Protein AF-A0A7X9QQW3-F1 (afdb_monomer)

Structure (mmCIF, N/CA/C/O backbone):
data_AF-A0A7X9QQW3-F1
#
_entry.id   AF-A0A7X9QQW3-F1
#
loop_
_atom_site.group_PDB
_atom_site.id
_atom_site.type_symbol
_atom_site.label_atom_id
_atom_site.label_alt_id
_atom_site.label_comp_id
_atom_site.label_asym_id
_atom_site.label_entity_id
_atom_site.label_seq_id
_atom_site.pdbx_PDB_ins_code
_atom_site.Cartn_x
_atom_site.Cartn_y
_atom_site.Cartn_z
_atom_site.occupancy
_atom_site.B_iso_or_equiv
_atom_site.auth_seq_id
_atom_site.auth_comp_id
_atom_site.auth_asym_id
_atom_site.auth_atom_id
_atom_site.pdbx_PDB_model_num
ATOM 1 N N . MET A 1 1 ? -11.542 -61.489 25.928 1.00 42.22 1 MET A N 1
ATOM 2 C CA . MET A 1 1 ? -10.155 -61.090 26.238 1.00 42.22 1 MET A CA 1
ATOM 3 C C . MET A 1 1 ? -10.057 -59.598 25.995 1.00 42.22 1 MET A C 1
ATOM 5 O O . MET A 1 1 ? -10.215 -59.163 24.865 1.00 42.22 1 MET A O 1
ATOM 9 N N . PHE A 1 2 ? -9.936 -58.833 27.074 1.00 41.53 2 PHE A N 1
ATOM 10 C CA . PHE A 1 2 ? -9.602 -57.414 27.046 1.00 41.53 2 PHE A CA 1
ATOM 11 C C . PHE A 1 2 ? -8.144 -57.250 26.615 1.00 41.53 2 PHE A C 1
ATOM 13 O O . PHE A 1 2 ? -7.330 -58.044 27.066 1.00 41.53 2 PHE A O 1
ATOM 20 N N . PHE A 1 3 ? -7.825 -56.220 25.828 1.00 34.94 3 PHE A N 1
ATOM 21 C CA . PHE A 1 3 ? -6.751 -55.272 26.142 1.00 34.94 3 PHE A CA 1
ATOM 22 C C . PHE A 1 3 ? -6.983 -53.951 25.400 1.00 34.94 3 PHE A C 1
ATOM 24 O O . PHE A 1 3 ? -7.236 -53.909 24.200 1.00 34.94 3 PHE A O 1
ATOM 31 N N . SER A 1 4 ? -6.922 -52.890 26.197 1.00 41.34 4 SER A N 1
ATOM 32 C CA . SER A 1 4 ? -6.872 -51.477 25.844 1.00 41.34 4 SER A CA 1
ATOM 33 C C . SER A 1 4 ? -5.410 -51.040 25.707 1.00 41.34 4 SER A C 1
ATOM 35 O O . SER A 1 4 ? -4.565 -51.549 26.439 1.00 41.34 4 SER A O 1
ATOM 37 N N . THR A 1 5 ? -5.127 -50.121 24.782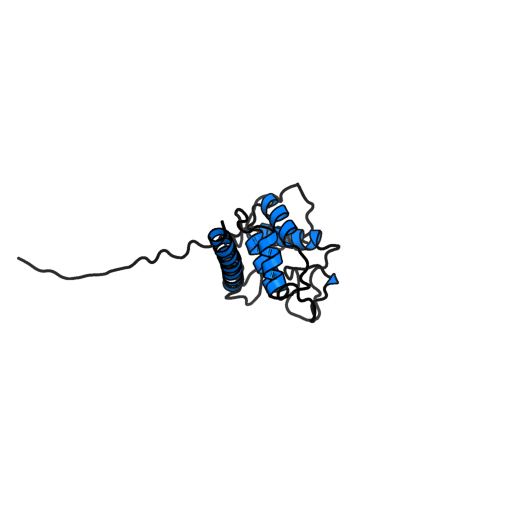 1.00 42.09 5 THR A N 1
ATOM 38 C CA . THR A 1 5 ? -4.175 -48.979 24.831 1.00 42.09 5 THR A CA 1
ATOM 39 C C . THR A 1 5 ? -4.025 -48.482 23.380 1.00 42.09 5 THR A C 1
ATOM 41 O O . THR A 1 5 ? -4.067 -49.283 22.460 1.00 42.09 5 THR A O 1
ATOM 44 N N . GLY A 1 6 ? -3.905 -47.207 23.023 1.00 35.50 6 GLY A N 1
ATOM 45 C CA . GLY A 1 6 ? -3.753 -45.949 23.738 1.00 35.50 6 GLY A CA 1
ATOM 46 C C . GLY A 1 6 ? -3.731 -44.809 22.699 1.00 35.50 6 GLY A C 1
ATOM 47 O O . GLY A 1 6 ? -3.572 -45.045 21.504 1.00 35.50 6 GLY A O 1
ATOM 48 N N . GLN A 1 7 ? -3.961 -43.590 23.179 1.00 43.56 7 GLN A N 1
ATOM 49 C CA . GLN A 1 7 ? -4.168 -42.344 22.436 1.00 43.56 7 GLN A CA 1
ATOM 50 C C . GLN A 1 7 ? -3.083 -41.957 21.417 1.00 43.56 7 GLN A C 1
ATOM 52 O O . GLN A 1 7 ? -1.896 -42.188 21.623 1.00 43.56 7 GLN A O 1
ATOM 57 N N . GLY A 1 8 ? -3.506 -41.161 20.433 1.00 30.88 8 GLY A N 1
ATOM 58 C CA . GLY A 1 8 ? -2.664 -40.195 19.733 1.00 30.88 8 GLY A CA 1
ATOM 59 C C . GLY A 1 8 ? -3.500 -38.995 19.303 1.00 30.88 8 GLY A C 1
ATOM 60 O O . GLY A 1 8 ? -3.936 -38.916 18.159 1.00 30.88 8 GLY A O 1
ATOM 61 N N . GLY A 1 9 ? -3.782 -38.092 20.245 1.00 42.44 9 GLY A N 1
ATOM 62 C CA . GLY A 1 9 ? -4.395 -36.801 19.959 1.00 42.44 9 GLY A CA 1
ATOM 63 C C . GLY A 1 9 ? -3.490 -35.970 19.055 1.00 42.44 9 GLY A C 1
ATOM 64 O O . GLY A 1 9 ? -2.400 -35.572 19.451 1.00 42.44 9 GLY A O 1
ATOM 65 N N . GLY A 1 10 ? -3.961 -35.694 17.845 1.00 33.06 10 GLY A N 1
ATOM 66 C CA . GLY A 1 10 ? -3.469 -34.607 17.016 1.00 33.06 10 GLY A CA 1
ATOM 67 C C . GLY A 1 10 ? -4.552 -33.548 16.954 1.00 33.06 10 GLY A C 1
ATOM 68 O O . GLY A 1 10 ? -5.413 -33.593 16.081 1.00 33.06 10 GLY A O 1
ATOM 69 N N . SER A 1 11 ? -4.532 -32.612 17.900 1.00 43.56 11 SER A N 1
ATOM 70 C CA . SER A 1 11 ? -5.226 -31.336 17.775 1.00 43.56 11 SER A CA 1
ATOM 71 C C . SER A 1 11 ? -4.711 -30.646 16.513 1.00 43.56 11 SER A C 1
ATOM 73 O O . SER A 1 11 ? -3.660 -30.001 16.527 1.00 43.56 11 SER A O 1
ATOM 75 N N . GLY A 1 12 ? -5.427 -30.817 15.404 1.00 37.94 12 GLY A N 1
ATOM 76 C CA . GLY A 1 12 ? -5.256 -29.989 14.226 1.00 37.94 12 GLY A CA 1
ATOM 77 C C . GLY A 1 12 ? -5.719 -28.589 14.584 1.00 37.94 12 GLY A C 1
ATOM 78 O O . GLY A 1 12 ? -6.870 -28.240 14.345 1.00 37.94 12 GLY A O 1
ATOM 79 N N . VAL A 1 13 ? -4.835 -27.796 15.193 1.00 46.91 13 VAL A N 1
ATOM 80 C CA . VAL A 1 13 ? -4.958 -26.341 15.147 1.00 46.91 13 VAL A CA 1
ATOM 81 C C . VAL A 1 13 ? -5.106 -26.018 13.660 1.00 46.91 13 VAL A C 1
ATOM 83 O O . VAL A 1 13 ? -4.210 -26.391 12.892 1.00 46.91 13 VAL A O 1
ATOM 86 N N . PRO A 1 14 ? -6.221 -25.418 13.207 1.00 43.12 14 PRO A N 1
ATOM 87 C CA . PRO A 1 14 ? -6.336 -25.023 11.816 1.00 43.12 14 PRO A CA 1
ATOM 88 C C . PRO A 1 14 ? -5.139 -24.123 11.531 1.00 43.12 14 PRO A C 1
ATOM 90 O O . PRO A 1 14 ? -4.947 -23.117 12.220 1.00 43.12 14 PRO A O 1
ATOM 93 N N . ARG A 1 15 ? -4.284 -24.504 10.573 1.00 49.16 15 ARG A N 1
ATOM 94 C CA . ARG A 1 15 ? -3.273 -23.571 10.076 1.00 49.16 15 ARG A CA 1
ATOM 95 C C . ARG A 1 15 ? -4.032 -22.314 9.675 1.00 49.16 15 ARG A C 1
ATOM 97 O O . ARG A 1 15 ? -4.980 -22.420 8.900 1.00 49.16 15 ARG A O 1
ATOM 104 N N . SER A 1 16 ? -3.626 -21.178 10.242 1.00 53.94 16 SER A N 1
ATOM 105 C CA . SER A 1 16 ? -3.995 -19.835 9.795 1.00 53.94 16 SER A CA 1
ATOM 106 C C . SER A 1 16 ? -4.290 -19.859 8.295 1.00 53.94 16 SER A C 1
ATOM 108 O O . SER A 1 16 ? -3.420 -20.235 7.504 1.00 53.94 16 SER A O 1
ATOM 110 N N . SER A 1 17 ? -5.533 -19.561 7.912 1.00 72.50 17 SER A N 1
ATOM 111 C CA . SER A 1 17 ? -5.897 -19.411 6.508 1.00 72.50 17 SER A CA 1
ATOM 112 C C . SER A 1 17 ? -5.019 -18.300 5.945 1.00 72.50 17 SER A C 1
ATOM 114 O O . SER A 1 17 ? -5.178 -17.139 6.328 1.00 72.50 17 SER A O 1
ATOM 116 N N . ALA A 1 18 ? -4.042 -18.669 5.118 1.00 88.81 18 ALA A N 1
ATOM 117 C CA . ALA A 1 18 ? -3.066 -17.732 4.591 1.00 88.81 18 ALA A CA 1
ATOM 118 C C . ALA A 1 18 ? -3.776 -16.533 3.945 1.00 88.81 18 ALA A C 1
ATOM 120 O O . ALA A 1 18 ? -4.758 -16.684 3.216 1.00 88.81 18 ALA A O 1
ATOM 121 N N . VAL A 1 19 ? -3.304 -15.329 4.258 1.00 95.81 19 VAL A N 1
ATOM 122 C CA . VAL A 1 19 ? -3.967 -14.092 3.851 1.00 95.81 19 VAL A CA 1
ATOM 123 C C . VAL A 1 19 ? -3.592 -13.793 2.398 1.00 95.81 19 VAL A C 1
ATOM 125 O O . VAL A 1 19 ? -2.433 -13.507 2.108 1.00 95.81 19 VAL A O 1
ATOM 128 N N . SER A 1 20 ? -4.565 -13.864 1.489 1.00 97.88 20 SER A N 1
ATOM 129 C CA . SER A 1 20 ? -4.388 -13.548 0.062 1.00 97.88 20 SER A CA 1
ATOM 130 C C . SER A 1 20 ? -4.077 -12.063 -0.170 1.00 97.88 20 SER A C 1
ATOM 132 O O . SER A 1 20 ? -4.590 -11.204 0.557 1.00 97.88 20 SER A O 1
ATOM 134 N N . ILE A 1 21 ? -3.261 -11.768 -1.189 1.00 98.56 21 ILE A N 1
ATOM 135 C CA . ILE A 1 21 ? -3.036 -10.406 -1.709 1.00 98.56 21 ILE A CA 1
ATOM 136 C C . ILE A 1 21 ? -4.282 -9.917 -2.453 1.00 98.56 21 ILE A C 1
ATOM 138 O O . ILE A 1 21 ? -4.719 -8.784 -2.256 1.00 98.56 21 ILE A O 1
ATOM 142 N N . LEU A 1 22 ? -4.888 -10.791 -3.261 1.00 98.31 22 LEU A N 1
ATOM 143 C CA . LEU A 1 22 ? -6.156 -10.508 -3.926 1.00 98.31 22 LEU A CA 1
ATOM 144 C C . LEU A 1 22 ? -7.323 -10.628 -2.941 1.00 98.31 22 LEU A C 1
ATOM 146 O O . LEU A 1 22 ? -7.319 -11.505 -2.070 1.00 98.31 22 LEU A O 1
ATOM 150 N N . GLY A 1 23 ? -8.330 -9.776 -3.101 1.00 97.75 23 GLY A N 1
ATOM 151 C CA . GLY A 1 23 ? -9.542 -9.760 -2.286 1.00 97.75 23 GLY A CA 1
ATOM 152 C C . GLY A 1 23 ? -10.069 -8.345 -2.034 1.00 97.75 23 GLY A C 1
ATOM 153 O O . GLY A 1 23 ? -9.415 -7.373 -2.401 1.00 97.75 23 GLY A O 1
ATOM 154 N N . PRO A 1 24 ? -11.244 -8.224 -1.398 1.00 97.31 24 PRO A N 1
ATOM 155 C CA . PRO A 1 24 ? -11.854 -6.931 -1.127 1.00 97.31 24 PRO A CA 1
ATOM 156 C C . PRO A 1 24 ? -11.125 -6.194 -0.003 1.00 97.31 24 PRO A C 1
ATOM 158 O O . PRO A 1 24 ? -10.701 -6.803 0.980 1.00 97.31 24 PRO A O 1
ATOM 161 N N . THR A 1 25 ? -11.053 -4.873 -0.117 1.00 97.50 25 THR A N 1
ATOM 162 C CA . THR A 1 25 ? -10.671 -3.985 0.984 1.00 97.50 25 THR A CA 1
ATOM 163 C C . THR A 1 25 ? -11.724 -4.037 2.095 1.00 97.50 25 THR A C 1
ATOM 165 O O . THR A 1 25 ? -12.920 -3.981 1.811 1.00 97.50 25 THR A O 1
ATOM 168 N N . LEU A 1 26 ? -11.299 -4.143 3.361 1.00 97.44 26 LEU A N 1
ATOM 169 C CA . LEU A 1 26 ? -12.213 -4.225 4.511 1.00 97.44 26 LEU A CA 1
ATOM 170 C C . LEU A 1 26 ? -12.240 -2.945 5.355 1.00 97.44 26 LEU A C 1
ATOM 172 O O . LEU A 1 26 ? -13.281 -2.604 5.916 1.00 97.44 26 LEU A O 1
ATOM 176 N N . LEU A 1 27 ? -11.111 -2.241 5.468 1.00 98.19 27 LEU A N 1
ATOM 177 C CA . LEU A 1 27 ? -11.034 -0.972 6.198 1.00 98.19 27 LEU A CA 1
ATOM 178 C C . LEU A 1 27 ? -11.406 0.219 5.310 1.00 98.19 27 LEU A C 1
ATOM 180 O O . LEU A 1 27 ? -10.984 0.311 4.160 1.00 98.19 27 LEU A O 1
ATOM 184 N N . SER A 1 28 ? -12.166 1.165 5.868 1.00 98.19 28 SER A N 1
ATOM 185 C CA . SER A 1 28 ? -12.529 2.397 5.163 1.00 98.19 28 SER A CA 1
ATOM 186 C C . SER A 1 28 ? -11.316 3.324 4.986 1.00 98.19 28 SER A C 1
ATOM 188 O O . SER A 1 28 ? -10.430 3.332 5.847 1.00 98.19 28 SER A O 1
ATOM 190 N N . PRO A 1 29 ? -11.303 4.185 3.947 1.00 98.56 29 PRO A N 1
ATOM 191 C CA . PRO A 1 29 ? -10.267 5.204 3.763 1.00 98.56 29 PRO A CA 1
ATOM 192 C C . PRO A 1 29 ? -9.976 6.031 5.020 1.00 98.56 29 PRO A C 1
ATOM 194 O O . PRO A 1 29 ? -8.819 6.322 5.318 1.00 98.56 29 PRO A O 1
ATOM 197 N N . ASN A 1 30 ? -11.025 6.372 5.776 1.00 98.38 30 ASN A N 1
ATOM 198 C CA . ASN A 1 30 ? -10.907 7.157 6.998 1.00 98.38 30 ASN A CA 1
ATOM 199 C C . ASN A 1 30 ? -10.093 6.418 8.067 1.00 98.38 30 ASN A C 1
ATOM 201 O O . ASN A 1 30 ? -9.162 6.990 8.619 1.00 98.38 30 ASN A O 1
ATOM 205 N N . TYR A 1 31 ? -10.377 5.134 8.315 1.00 98.62 31 TYR A N 1
ATOM 206 C CA . TYR A 1 31 ? -9.610 4.356 9.293 1.00 98.62 31 TYR A CA 1
ATOM 207 C C . TYR A 1 31 ? -8.153 4.148 8.877 1.00 98.62 31 TYR A C 1
ATOM 209 O O . TYR A 1 31 ? -7.280 4.143 9.741 1.00 98.62 31 TYR A O 1
ATOM 217 N N . LEU A 1 32 ? -7.875 4.023 7.575 1.00 98.75 32 LEU A N 1
ATOM 218 C CA . LEU A 1 32 ? -6.501 3.951 7.069 1.00 98.75 32 LEU A CA 1
ATOM 219 C C . LEU A 1 32 ? -5.724 5.238 7.393 1.00 98.75 32 LEU A C 1
ATOM 221 O O . LEU A 1 32 ? -4.634 5.182 7.966 1.00 98.75 32 LEU A O 1
ATOM 225 N N . ASN A 1 33 ? -6.306 6.395 7.068 1.00 98.62 33 ASN A N 1
ATOM 226 C CA . ASN A 1 33 ? -5.680 7.699 7.285 1.00 98.62 33 ASN A CA 1
ATOM 227 C C . ASN A 1 33 ? -5.524 8.029 8.776 1.00 98.62 33 ASN A C 1
ATOM 229 O O . ASN A 1 33 ? -4.437 8.412 9.201 1.00 98.62 33 ASN A O 1
ATOM 233 N N . GLU A 1 34 ? -6.574 7.838 9.577 1.00 98.44 34 GLU A N 1
ATOM 234 C CA . GLU A 1 34 ? -6.543 8.098 11.023 1.00 98.44 34 GLU A CA 1
ATOM 235 C C . GLU A 1 34 ? -5.521 7.209 11.736 1.00 98.44 34 GLU A C 1
ATOM 237 O O . GLU A 1 34 ? -4.774 7.677 12.598 1.00 98.44 34 GLU A O 1
ATOM 242 N N . PHE A 1 35 ? -5.406 5.940 11.330 1.00 98.69 35 PHE A N 1
ATOM 243 C CA . PHE A 1 35 ? -4.366 5.072 11.865 1.00 98.69 35 PHE A CA 1
ATOM 244 C C . PHE A 1 35 ? -2.966 5.606 11.539 1.00 98.69 35 PHE A C 1
ATOM 246 O O . PHE A 1 35 ? -2.133 5.695 12.441 1.00 98.69 35 PHE A O 1
ATOM 253 N N . ALA A 1 36 ? -2.695 6.001 10.289 1.00 98.19 36 ALA A N 1
ATOM 254 C CA . ALA A 1 36 ? -1.404 6.583 9.917 1.00 98.19 36 ALA A CA 1
ATOM 255 C C . ALA A 1 36 ? -1.101 7.853 10.734 1.00 98.19 36 ALA A C 1
ATOM 257 O O . ALA A 1 36 ? -0.012 7.985 11.301 1.00 98.19 36 ALA A O 1
ATOM 258 N N . LYS A 1 37 ? -2.100 8.733 10.873 1.00 97.69 37 LYS A N 1
ATOM 259 C CA . LYS A 1 37 ? -2.008 9.991 11.624 1.00 97.69 37 LYS A CA 1
ATOM 260 C C . LYS A 1 37 ? -1.799 9.819 13.124 1.00 97.69 37 LYS A C 1
ATOM 262 O O . LYS A 1 37 ? -1.160 10.664 13.746 1.00 97.69 37 LYS A O 1
ATOM 267 N N . SER A 1 38 ? -2.246 8.701 13.698 1.00 97.75 38 SER A N 1
ATOM 268 C CA . SER A 1 38 ? -1.968 8.364 15.101 1.00 97.75 38 SER A CA 1
ATOM 269 C C . SER A 1 38 ? -0.474 8.148 15.398 1.00 97.75 38 SER A C 1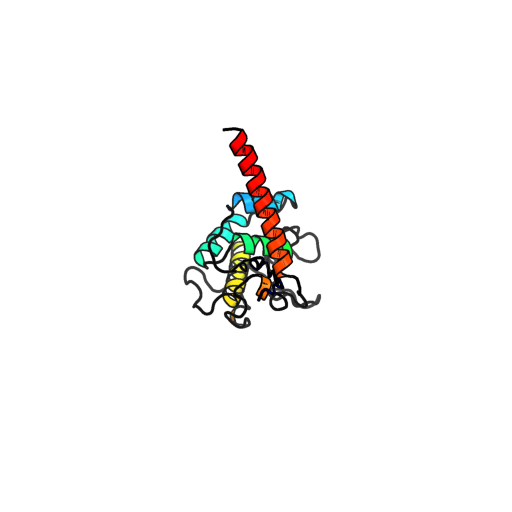
ATOM 271 O O . SER A 1 38 ? -0.052 8.311 16.542 1.00 97.75 38 SER A O 1
ATOM 273 N N . TYR A 1 39 ? 0.332 7.826 14.377 1.00 96.56 39 TYR A N 1
ATOM 274 C CA . TYR A 1 39 ? 1.790 7.685 14.483 1.00 96.56 39 TYR A CA 1
ATOM 275 C C . TYR A 1 39 ? 2.541 8.890 13.910 1.00 96.56 39 TYR A C 1
ATOM 277 O O . TYR A 1 39 ? 3.583 9.269 14.441 1.00 96.56 39 TYR A O 1
ATOM 285 N N . ASN A 1 40 ? 2.018 9.486 12.839 1.00 95.06 40 ASN A N 1
ATOM 286 C CA . ASN A 1 40 ? 2.586 10.657 12.185 1.00 95.06 40 ASN A CA 1
ATOM 287 C C . ASN A 1 40 ? 1.468 11.658 11.847 1.00 95.06 40 ASN A C 1
ATOM 289 O O . ASN A 1 40 ? 0.816 11.492 10.818 1.00 95.06 40 ASN A O 1
ATOM 293 N N . PRO A 1 41 ? 1.251 12.706 12.660 1.00 95.25 41 PRO A N 1
ATOM 294 C CA . PRO A 1 41 ? 0.171 13.673 12.438 1.00 95.25 41 PRO A CA 1
ATOM 295 C C . PRO A 1 41 ? 0.192 14.365 11.064 1.00 95.25 41 PRO A C 1
ATOM 297 O O . PRO A 1 41 ? -0.863 14.738 10.557 1.00 95.25 41 PRO A O 1
ATOM 300 N N . GLU A 1 42 ? 1.370 14.473 10.441 1.00 92.69 42 GLU A N 1
ATOM 301 C CA . GLU A 1 42 ? 1.579 15.073 9.115 1.00 92.69 42 GLU A CA 1
ATOM 302 C C . GLU A 1 42 ? 1.520 14.037 7.974 1.00 92.69 42 GLU A C 1
ATOM 304 O O . GLU A 1 42 ? 1.878 14.330 6.832 1.00 92.69 42 GLU A O 1
ATOM 309 N N . ALA A 1 43 ? 1.099 12.801 8.264 1.00 93.56 43 ALA A N 1
ATOM 310 C CA . ALA A 1 43 ? 0.957 11.751 7.266 1.00 93.56 43 ALA A CA 1
ATOM 311 C C . ALA A 1 43 ? 0.010 12.186 6.139 1.00 93.56 43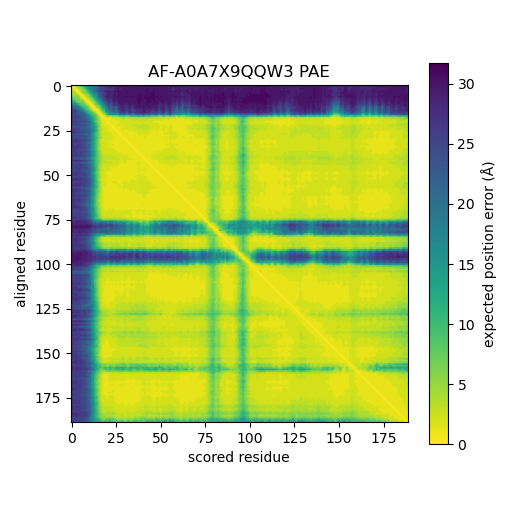 ALA A C 1
ATOM 313 O O . ALA A 1 43 ? -1.139 12.575 6.373 1.00 93.56 43 ALA A O 1
ATOM 314 N N . ILE A 1 44 ? 0.489 12.055 4.899 1.00 93.75 44 ILE A N 1
ATOM 315 C CA . ILE A 1 44 ? -0.325 12.259 3.701 1.00 93.75 44 ILE A CA 1
ATOM 316 C C . ILE A 1 44 ? -1.497 11.268 3.674 1.00 93.75 44 ILE A C 1
ATOM 318 O O . ILE A 1 44 ? -1.349 10.078 3.959 1.00 93.75 44 ILE A O 1
ATOM 322 N N . GLU A 1 45 ? -2.676 11.760 3.304 1.00 96.50 45 GLU A N 1
ATOM 323 C CA . GLU A 1 45 ? -3.891 10.954 3.232 1.00 96.50 45 GLU A CA 1
ATOM 324 C C . GLU A 1 45 ? -3.973 10.182 1.913 1.00 96.50 45 GLU A C 1
ATOM 326 O O . GLU A 1 45 ? -4.396 10.710 0.887 1.00 96.50 45 GLU A O 1
ATOM 331 N N . LEU A 1 46 ? -3.588 8.905 1.940 1.00 98.12 46 LEU A N 1
ATOM 332 C CA . LEU A 1 46 ? -3.616 8.026 0.762 1.00 98.12 46 LEU A CA 1
ATOM 333 C C . LEU A 1 46 ? -4.698 6.945 0.836 1.00 98.12 46 LEU A C 1
ATOM 335 O O . LEU A 1 46 ? -4.888 6.215 -0.135 1.00 98.12 46 LEU A O 1
ATOM 339 N N . GLY A 1 47 ? -5.424 6.829 1.954 1.00 98.56 47 GLY A N 1
ATOM 340 C CA . GLY A 1 47 ? -6.392 5.754 2.183 1.00 98.56 47 GLY A CA 1
ATOM 341 C C . GLY A 1 47 ? -7.427 5.634 1.064 1.00 98.56 47 GLY A C 1
ATOM 342 O O . GLY A 1 47 ? -7.717 4.531 0.613 1.00 98.56 47 GLY A O 1
ATOM 343 N N . GLY A 1 48 ? -7.918 6.766 0.547 1.00 98.75 48 GLY A N 1
ATOM 344 C CA . GLY A 1 48 ? -8.871 6.787 -0.568 1.00 98.75 48 GLY A CA 1
ATOM 345 C C . GLY A 1 48 ? -8.306 6.183 -1.855 1.00 98.75 48 GLY A C 1
ATOM 346 O O . GLY A 1 48 ? -8.998 5.418 -2.518 1.00 98.75 48 GLY A O 1
ATOM 347 N N . LEU A 1 49 ? -7.038 6.461 -2.171 1.00 98.75 49 LEU A N 1
ATOM 348 C CA . LEU A 1 49 ? -6.367 5.933 -3.363 1.00 98.75 49 LEU A CA 1
ATOM 349 C C . LEU A 1 49 ? -6.135 4.424 -3.259 1.00 98.75 49 LEU A C 1
ATOM 351 O O . LEU A 1 49 ? -6.370 3.701 -4.224 1.00 98.75 49 LEU A O 1
ATOM 355 N N . TYR A 1 50 ? -5.718 3.940 -2.086 1.00 98.81 50 TYR A N 1
ATOM 356 C CA . TYR A 1 50 ? -5.522 2.506 -1.862 1.00 98.81 50 TYR A CA 1
ATOM 357 C C . TYR A 1 50 ? -6.828 1.717 -1.954 1.00 98.81 50 TYR A C 1
ATOM 359 O O . TYR A 1 50 ? -6.823 0.616 -2.498 1.00 98.81 50 TYR A O 1
ATOM 367 N N . VAL A 1 51 ? -7.941 2.271 -1.462 1.00 98.75 51 VAL A N 1
ATOM 368 C CA . VAL A 1 51 ? -9.259 1.639 -1.616 1.00 98.75 51 VAL A CA 1
ATOM 369 C C . VAL A 1 51 ? -9.697 1.659 -3.081 1.00 98.75 51 VAL A C 1
ATOM 371 O O . VAL A 1 51 ? -9.987 0.599 -3.624 1.00 98.75 51 VAL A O 1
ATOM 374 N N . LEU A 1 52 ? -9.658 2.825 -3.738 1.00 98.56 52 LEU A N 1
ATOM 375 C CA . LEU A 1 52 ? -10.091 2.998 -5.130 1.00 98.56 52 LEU A CA 1
ATOM 376 C C . LEU A 1 52 ? -9.353 2.062 -6.095 1.00 98.56 52 LEU A C 1
ATOM 378 O O . LEU A 1 52 ? -9.968 1.304 -6.841 1.00 98.56 52 LEU A O 1
ATOM 382 N N . TYR A 1 53 ? -8.023 2.109 -6.087 1.00 98.69 53 TYR A N 1
ATOM 383 C CA . TYR A 1 53 ? -7.223 1.278 -6.981 1.00 98.69 53 TYR A CA 1
ATOM 384 C C . TYR A 1 53 ? -7.192 -0.183 -6.522 1.00 98.69 53 TYR A C 1
ATOM 386 O O . TYR A 1 53 ? -7.104 -1.080 -7.354 1.00 98.69 53 TYR A O 1
ATOM 394 N N . GLY A 1 54 ? -7.287 -0.449 -5.215 1.00 98.50 54 GLY A N 1
ATOM 395 C CA . GLY A 1 54 ? -7.410 -1.811 -4.697 1.00 98.50 54 GLY A CA 1
ATOM 396 C C . GLY A 1 54 ? -8.647 -2.515 -5.256 1.00 98.50 54 GLY A C 1
ATOM 397 O O . GLY A 1 54 ? -8.545 -3.646 -5.722 1.00 98.50 54 GLY A O 1
ATOM 398 N N . GLU A 1 55 ? -9.789 -1.826 -5.298 1.00 98.06 55 GLU A N 1
ATOM 399 C CA . GLU A 1 55 ? -11.024 -2.341 -5.897 1.00 98.06 55 GLU A CA 1
ATOM 400 C C . GLU A 1 55 ? -10.874 -2.630 -7.398 1.00 98.06 55 GLU A C 1
ATOM 402 O O . GLU A 1 55 ? -11.221 -3.728 -7.834 1.00 98.06 55 GLU A O 1
ATOM 407 N N . ASP A 1 56 ? -10.297 -1.705 -8.173 1.00 98.12 56 ASP A N 1
ATOM 408 C CA . ASP A 1 56 ? -10.089 -1.881 -9.622 1.00 98.12 56 ASP A CA 1
ATOM 409 C C . ASP A 1 56 ? -9.149 -3.061 -9.945 1.00 98.12 56 ASP A C 1
ATOM 411 O O . ASP A 1 56 ? -9.376 -3.818 -10.890 1.00 98.12 56 ASP A O 1
ATOM 415 N N . TYR A 1 57 ? -8.126 -3.277 -9.113 1.00 98.12 57 TYR A N 1
ATOM 416 C CA . TYR A 1 57 ? -7.135 -4.343 -9.289 1.00 98.12 57 TYR A CA 1
ATOM 417 C C . TYR A 1 57 ? -7.511 -5.660 -8.600 1.00 98.12 57 TYR A C 1
ATOM 419 O O . TYR A 1 57 ? -6.804 -6.661 -8.755 1.00 98.12 57 TYR A O 1
ATOM 427 N N . GLY A 1 58 ? -8.600 -5.681 -7.827 1.00 98.19 58 GLY A N 1
ATOM 428 C CA . GLY A 1 58 ? -8.981 -6.819 -6.991 1.00 98.19 58 GLY A CA 1
ATOM 429 C C . GLY A 1 58 ? -7.960 -7.133 -5.891 1.00 98.19 58 GLY A C 1
ATOM 430 O O . GLY A 1 58 ? -7.819 -8.293 -5.502 1.00 98.19 58 GLY A O 1
ATOM 431 N N . ILE A 1 59 ? -7.225 -6.126 -5.417 1.00 98.56 59 ILE A N 1
ATOM 432 C CA . ILE A 1 59 ? -6.208 -6.223 -4.367 1.00 98.56 59 ILE A CA 1
ATOM 433 C C . ILE A 1 59 ? -6.773 -5.697 -3.051 1.00 98.56 59 ILE A C 1
ATOM 435 O O . ILE A 1 59 ? -7.482 -4.694 -3.004 1.00 98.56 59 ILE A O 1
ATOM 439 N N . ARG A 1 60 ? -6.361 -6.342 -1.959 1.00 98.75 60 ARG A N 1
ATOM 440 C CA . ARG A 1 60 ? -6.568 -5.902 -0.576 1.00 98.75 60 ARG A CA 1
ATOM 441 C C . ARG A 1 60 ? -5.867 -4.562 -0.319 1.00 98.75 60 ARG A C 1
ATOM 443 O O . ARG A 1 60 ? -4.746 -4.531 0.196 1.00 98.75 60 ARG A O 1
ATOM 450 N N . GLY A 1 61 ? -6.507 -3.461 -0.712 1.00 98.75 61 GLY A N 1
ATOM 451 C CA . GLY A 1 61 ? -5.944 -2.110 -0.669 1.00 98.75 61 GLY A CA 1
ATOM 452 C C . GLY A 1 61 ? -5.576 -1.656 0.743 1.00 98.75 61 GLY A C 1
ATOM 453 O O . GLY A 1 61 ? -4.564 -0.992 0.942 1.00 98.75 61 GLY A O 1
ATOM 454 N N . ASP A 1 62 ? -6.331 -2.096 1.746 1.00 98.81 62 ASP A N 1
ATOM 455 C CA . ASP A 1 62 ? -6.044 -1.867 3.164 1.00 98.81 62 ASP A CA 1
ATOM 456 C C . ASP A 1 62 ? -4.760 -2.554 3.656 1.00 98.81 62 ASP A C 1
ATOM 458 O O . ASP A 1 62 ? -4.015 -1.982 4.453 1.00 98.81 62 ASP A O 1
ATOM 462 N N . VAL A 1 63 ? -4.450 -3.755 3.165 1.00 98.81 63 VAL A N 1
ATOM 463 C CA . VAL A 1 63 ? -3.187 -4.435 3.499 1.00 98.81 63 VAL A CA 1
ATOM 464 C C . VAL A 1 63 ? -2.018 -3.864 2.694 1.00 98.81 63 VAL A C 1
ATOM 466 O O . VAL A 1 63 ? -0.922 -3.722 3.234 1.00 98.81 63 VAL A O 1
ATOM 469 N N . ALA A 1 64 ? -2.245 -3.453 1.443 1.00 98.81 64 ALA A N 1
ATOM 470 C CA . ALA A 1 64 ? -1.255 -2.695 0.674 1.00 98.81 64 ALA A CA 1
ATOM 471 C C . ALA A 1 64 ? -0.929 -1.349 1.348 1.00 98.81 64 ALA A C 1
ATOM 473 O O . ALA A 1 64 ? 0.230 -0.942 1.400 1.00 98.81 64 ALA A O 1
ATOM 474 N N . PHE A 1 65 ? -1.916 -0.692 1.964 1.00 98.81 65 PHE A N 1
ATOM 475 C CA . PHE A 1 65 ? -1.685 0.489 2.796 1.00 98.81 65 PHE A CA 1
ATOM 476 C C . PHE A 1 65 ? -0.811 0.157 4.015 1.00 98.81 65 PHE A C 1
ATOM 478 O O . PHE A 1 65 ? 0.130 0.891 4.311 1.00 98.81 65 PHE A O 1
ATOM 485 N N . ALA A 1 66 ? -1.051 -0.978 4.687 1.00 98.81 66 ALA A N 1
ATOM 486 C CA . ALA A 1 66 ? -0.182 -1.449 5.770 1.00 98.81 66 ALA A CA 1
ATOM 487 C C . ALA A 1 66 ? 1.266 -1.647 5.288 1.00 98.81 66 ALA A C 1
ATOM 489 O O . ALA A 1 66 ? 2.203 -1.186 5.936 1.00 98.81 66 ALA A O 1
ATOM 490 N N . GLN A 1 67 ? 1.462 -2.270 4.124 1.00 98.31 67 GLN A N 1
ATOM 491 C CA . GLN A 1 67 ? 2.785 -2.389 3.510 1.00 98.31 67 GLN A CA 1
ATOM 492 C C . GLN A 1 67 ? 3.419 -1.011 3.276 1.00 98.31 67 GLN A C 1
ATOM 494 O O . GLN A 1 67 ? 4.566 -0.801 3.651 1.00 98.31 67 GLN A O 1
ATOM 499 N N . ALA A 1 68 ? 2.668 -0.041 2.755 1.00 97.38 68 ALA A N 1
ATOM 500 C CA . ALA A 1 68 ? 3.175 1.308 2.515 1.00 97.38 68 ALA A CA 1
ATOM 501 C C . ALA A 1 68 ? 3.599 2.037 3.798 1.00 97.38 68 ALA A C 1
ATOM 503 O O . ALA A 1 68 ? 4.633 2.708 3.829 1.00 97.38 68 ALA A O 1
ATOM 504 N N . LEU A 1 69 ? 2.838 1.879 4.884 1.00 97.00 69 LEU A N 1
ATOM 505 C CA . LEU A 1 69 ? 3.222 2.392 6.199 1.00 97.00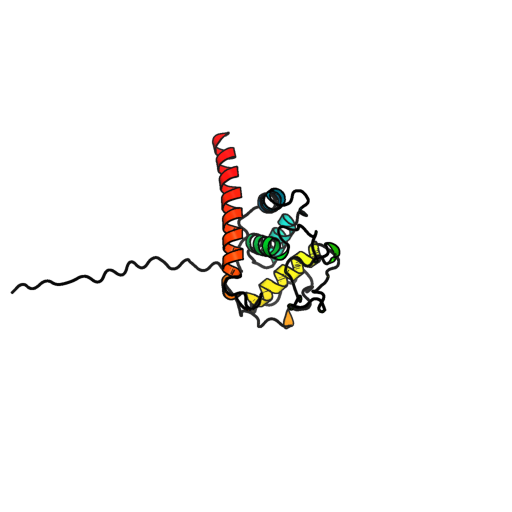 69 LEU A CA 1
ATOM 506 C C . LEU A 1 69 ? 4.518 1.746 6.702 1.00 97.00 69 LEU A C 1
ATOM 508 O O . LEU A 1 69 ? 5.353 2.439 7.282 1.00 97.00 69 LEU A O 1
ATOM 512 N N . LEU A 1 70 ? 4.704 0.442 6.477 1.00 94.62 70 LEU A N 1
ATOM 513 C CA . LEU A 1 70 ? 5.933 -0.257 6.852 1.00 94.62 70 LEU A CA 1
ATOM 514 C C . LEU A 1 70 ? 7.142 0.269 6.064 1.00 94.62 70 LEU A C 1
ATOM 516 O O . LEU A 1 70 ? 8.165 0.582 6.666 1.00 94.62 70 LEU A O 1
ATOM 520 N N . GLU A 1 71 ? 7.004 0.401 4.745 1.00 91.50 71 GLU A N 1
ATOM 521 C CA . GLU A 1 71 ? 8.073 0.839 3.832 1.00 91.50 71 GLU A CA 1
ATOM 522 C C . GLU A 1 71 ? 8.519 2.282 4.083 1.00 91.50 71 GLU A C 1
ATOM 524 O O . GLU A 1 71 ? 9.693 2.623 3.960 1.00 91.50 71 GLU A O 1
ATOM 529 N N . THR A 1 72 ? 7.578 3.148 4.448 1.00 91.06 72 THR A N 1
ATOM 530 C CA . THR A 1 72 ? 7.826 4.591 4.580 1.00 91.06 72 THR A CA 1
ATOM 531 C C . THR A 1 72 ? 8.045 5.049 6.019 1.00 91.06 72 THR A C 1
ATOM 533 O O . THR A 1 72 ? 8.311 6.229 6.252 1.00 91.06 72 THR A O 1
ATOM 536 N N . GLY A 1 73 ? 7.885 4.149 6.994 1.00 92.38 73 GLY A N 1
ATOM 537 C CA . GLY A 1 73 ? 7.833 4.519 8.403 1.00 92.38 73 GLY A CA 1
ATOM 538 C C . GLY A 1 73 ? 6.665 5.463 8.690 1.00 92.38 73 GLY A C 1
ATOM 539 O O . GLY A 1 73 ? 6.873 6.563 9.191 1.00 92.38 73 GLY A O 1
ATOM 540 N N . TYR A 1 74 ? 5.440 5.052 8.357 1.00 94.38 74 TYR A N 1
ATOM 541 C CA . TYR A 1 74 ? 4.206 5.834 8.525 1.00 94.38 74 TYR A CA 1
ATOM 542 C C . TYR A 1 74 ? 4.226 7.175 7.779 1.00 94.38 74 TYR A C 1
ATOM 544 O O . TYR A 1 74 ? 3.799 8.200 8.308 1.00 94.38 74 TYR A O 1
ATOM 552 N N . PHE A 1 75 ? 4.759 7.183 6.554 1.00 91.94 75 PHE A N 1
ATOM 553 C CA . PHE A 1 75 ? 4.899 8.390 5.735 1.00 91.94 75 PHE A CA 1
ATOM 554 C C . PHE A 1 75 ? 5.700 9.500 6.435 1.00 91.94 75 PHE A C 1
ATOM 556 O O . PHE A 1 75 ? 5.441 10.681 6.225 1.00 91.94 75 PHE A O 1
ATOM 563 N N . SER A 1 76 ? 6.654 9.139 7.303 1.00 81.88 76 SER A N 1
ATOM 564 C CA . SER A 1 76 ? 7.356 10.130 8.131 1.00 81.88 76 SER A CA 1
ATOM 565 C C . SER A 1 76 ? 8.443 10.903 7.383 1.00 81.88 76 SER A C 1
ATOM 567 O O . SER A 1 76 ? 8.912 11.887 7.933 1.00 81.88 76 SER A O 1
ATOM 569 N N . PHE A 1 77 ? 8.843 10.480 6.173 1.00 70.00 77 PHE A N 1
ATOM 570 C CA . PHE A 1 77 ? 9.710 11.146 5.170 1.00 70.00 77 PHE A CA 1
ATOM 571 C C . PHE A 1 77 ? 10.894 12.042 5.639 1.00 70.00 77 PHE A C 1
ATOM 573 O O . PHE A 1 77 ? 11.438 12.812 4.848 1.00 70.00 77 PHE A O 1
ATOM 580 N N . GLY A 1 78 ? 11.307 11.966 6.906 1.00 53.72 78 GLY A N 1
ATOM 581 C CA . GLY A 1 78 ? 12.305 12.825 7.550 1.00 53.72 78 GLY A CA 1
ATOM 582 C C . GLY A 1 78 ? 13.702 12.206 7.633 1.00 53.72 78 GLY A C 1
ATOM 583 O O . GLY A 1 78 ? 14.571 12.764 8.296 1.00 53.72 78 GLY A O 1
ATOM 584 N N . GLY A 1 79 ? 13.910 11.047 6.996 1.00 54.28 79 GLY A N 1
ATOM 585 C CA . GLY A 1 79 ? 15.211 10.382 6.829 1.00 54.28 79 GLY A CA 1
ATOM 586 C C . GLY A 1 79 ? 15.741 10.479 5.389 1.00 54.28 79 GLY A C 1
ATOM 587 O O . GLY A 1 79 ? 15.346 11.361 4.634 1.00 54.28 79 GLY A O 1
ATOM 588 N N . ASP A 1 80 ? 16.600 9.541 4.971 1.00 42.25 80 ASP A N 1
ATOM 589 C CA . ASP A 1 80 ? 17.203 9.500 3.619 1.00 42.25 80 ASP A CA 1
ATOM 590 C C . ASP A 1 80 ? 16.191 9.297 2.466 1.00 42.25 80 ASP A C 1
ATOM 592 O O . ASP A 1 80 ? 16.523 9.477 1.291 1.00 42.25 80 ASP A O 1
ATOM 596 N N . VAL A 1 81 ? 14.945 8.931 2.788 1.00 45.75 81 VAL A N 1
ATOM 597 C CA . VAL A 1 81 ? 13.842 8.760 1.834 1.00 45.75 81 VAL A CA 1
ATOM 598 C C . VAL A 1 81 ? 13.144 10.100 1.642 1.00 45.75 81 VAL A C 1
ATOM 600 O O . VAL A 1 81 ? 12.409 10.570 2.511 1.00 45.75 81 VAL A O 1
ATOM 603 N N . ARG A 1 82 ? 13.371 10.730 0.490 1.00 57.00 82 ARG A N 1
ATOM 604 C CA . ARG A 1 82 ? 12.776 12.029 0.179 1.00 57.00 82 ARG A CA 1
ATOM 605 C C . ARG A 1 82 ? 11.282 11.886 -0.137 1.00 57.00 82 ARG A C 1
ATOM 607 O O . ARG A 1 82 ? 10.903 11.071 -0.977 1.00 57.00 82 ARG A O 1
ATOM 614 N N . CYS A 1 83 ? 10.457 12.752 0.468 1.00 59.06 83 CYS A N 1
ATOM 615 C CA . CYS A 1 83 ? 9.023 12.931 0.162 1.00 59.06 83 CYS A CA 1
ATOM 616 C C . CYS A 1 83 ? 8.719 12.974 -1.346 1.00 59.06 83 CYS A C 1
ATOM 618 O O . CYS A 1 83 ? 7.644 12.574 -1.780 1.00 59.06 83 CYS A O 1
ATOM 620 N N . ASP A 1 84 ? 9.648 13.506 -2.145 1.00 64.81 84 ASP A N 1
ATOM 621 C CA . ASP A 1 84 ? 9.428 13.875 -3.543 1.00 64.81 84 ASP A CA 1
ATOM 622 C C . ASP A 1 84 ? 9.490 12.701 -4.528 1.00 64.81 84 ASP A C 1
ATOM 624 O O . ASP A 1 84 ? 9.339 12.915 -5.730 1.00 64.81 84 ASP A O 1
ATOM 628 N N . GLN A 1 85 ? 9.753 11.477 -4.060 1.00 78.06 85 GLN A N 1
ATOM 629 C CA . GLN A 1 85 ? 9.763 10.302 -4.932 1.00 78.06 85 GLN A CA 1
ATOM 630 C C . GLN A 1 85 ? 8.376 9.676 -5.108 1.00 78.06 85 GLN A C 1
ATOM 632 O O . GLN A 1 85 ? 8.185 8.933 -6.069 1.00 78.06 85 GLN A O 1
ATOM 637 N N . TYR A 1 86 ? 7.444 9.923 -4.178 1.00 90.38 86 TYR A N 1
ATOM 638 C CA . TYR A 1 86 ? 6.135 9.254 -4.104 1.00 90.38 86 TYR A CA 1
ATOM 639 C C . TYR A 1 86 ? 6.214 7.721 -4.234 1.00 90.38 86 TYR A C 1
ATOM 641 O O . TYR A 1 86 ? 5.276 7.059 -4.663 1.00 90.38 86 TYR A O 1
ATOM 649 N N . ASN A 1 87 ? 7.351 7.130 -3.860 1.00 91.31 87 ASN A N 1
ATOM 650 C CA . ASN A 1 87 ? 7.585 5.696 -3.934 1.00 91.31 87 ASN A CA 1
ATOM 651 C C . ASN A 1 87 ? 7.255 5.054 -2.588 1.00 91.31 87 ASN A C 1
ATOM 653 O O . ASN A 1 87 ? 8.129 4.824 -1.755 1.00 91.31 87 ASN A O 1
ATOM 657 N N . PHE A 1 88 ? 5.969 4.790 -2.375 1.00 93.06 88 PHE A N 1
ATOM 658 C CA . PHE A 1 88 ? 5.459 4.284 -1.100 1.00 93.06 88 PHE A CA 1
ATOM 659 C C . PHE A 1 88 ? 5.728 2.794 -0.865 1.00 93.06 88 PHE A C 1
ATOM 661 O O . PHE A 1 88 ? 5.333 2.276 0.171 1.00 93.06 88 PHE A O 1
ATOM 668 N N . ALA A 1 89 ? 6.365 2.106 -1.816 1.00 91.69 89 ALA A N 1
ATOM 669 C CA . ALA A 1 89 ? 6.526 0.655 -1.792 1.00 91.69 89 ALA A CA 1
ATOM 670 C C . ALA A 1 89 ? 7.976 0.187 -2.020 1.00 91.69 89 ALA A C 1
ATOM 672 O O . ALA A 1 89 ? 8.225 -0.997 -2.247 1.00 91.69 89 ALA A O 1
ATOM 673 N N . GLY A 1 90 ? 8.933 1.122 -2.019 1.00 87.81 90 GLY A N 1
ATOM 674 C CA . GLY A 1 90 ? 10.354 0.817 -2.201 1.00 87.81 90 GLY A CA 1
ATOM 675 C C . GLY A 1 90 ? 10.711 0.267 -3.589 1.00 87.81 90 GLY A C 1
ATOM 676 O O . GLY A 1 90 ? 11.744 -0.385 -3.751 1.00 87.81 90 GLY A O 1
ATOM 677 N N . ILE A 1 91 ? 9.887 0.516 -4.615 1.00 88.12 91 ILE A N 1
ATOM 678 C CA . ILE A 1 91 ? 10.058 -0.067 -5.954 1.00 88.12 91 ILE A CA 1
ATOM 679 C C . ILE A 1 91 ? 11.429 0.318 -6.514 1.00 88.12 91 ILE A C 1
ATOM 681 O O . ILE A 1 91 ? 11.740 1.495 -6.697 1.00 88.12 91 ILE A O 1
ATOM 685 N N . GLY A 1 92 ? 12.255 -0.689 -6.806 1.00 80.75 92 GLY A N 1
ATOM 686 C CA . GLY A 1 92 ? 13.580 -0.504 -7.400 1.00 80.75 92 GLY A CA 1
ATOM 687 C C . GLY A 1 92 ? 14.676 -0.028 -6.442 1.00 80.75 92 GLY A C 1
ATOM 688 O O . GLY A 1 92 ? 15.785 0.223 -6.905 1.00 80.75 92 GLY A O 1
ATOM 689 N N . ALA A 1 93 ? 14.415 0.071 -5.136 1.00 70.56 93 ALA A N 1
ATOM 690 C CA . ALA A 1 93 ? 15.440 0.381 -4.142 1.00 70.56 93 ALA A CA 1
ATOM 691 C C . ALA A 1 93 ? 16.228 -0.890 -3.769 1.00 70.56 93 ALA A C 1
ATOM 693 O O . ALA A 1 93 ? 15.955 -1.554 -2.774 1.00 70.56 93 ALA A O 1
ATOM 694 N N . THR A 1 94 ? 17.214 -1.277 -4.580 1.00 57.53 94 THR A N 1
ATOM 695 C CA . THR A 1 94 ? 18.073 -2.432 -4.270 1.00 57.53 94 THR A CA 1
ATOM 696 C C . THR A 1 94 ? 19.252 -2.008 -3.393 1.00 57.53 94 THR A C 1
ATOM 698 O O . THR A 1 94 ? 20.337 -1.741 -3.901 1.00 57.53 94 THR A O 1
ATOM 701 N N . GLY A 1 95 ? 19.027 -1.932 -2.078 1.00 47.47 95 GLY A N 1
ATOM 702 C CA . GLY A 1 95 ? 20.035 -2.173 -1.030 1.00 47.47 95 GLY A CA 1
ATOM 703 C C . GLY A 1 95 ? 21.410 -1.499 -1.154 1.00 47.47 95 GLY A C 1
ATOM 704 O O . GLY A 1 95 ? 22.414 -2.119 -0.812 1.00 47.47 95 GLY A O 1
ATOM 705 N N . GLY A 1 96 ? 21.485 -0.254 -1.621 1.00 42.53 96 GLY A N 1
ATOM 706 C CA . GLY A 1 96 ? 22.725 0.518 -1.662 1.00 42.53 96 GLY A CA 1
ATOM 707 C C . GLY A 1 96 ? 22.447 1.978 -1.995 1.00 42.53 96 GLY A C 1
ATOM 708 O O . GLY A 1 96 ? 21.619 2.266 -2.855 1.00 42.53 96 GLY A O 1
ATOM 709 N N . ALA A 1 97 ? 23.152 2.903 -1.337 1.00 47.34 97 ALA A N 1
ATOM 710 C CA . ALA A 1 97 ? 22.973 4.358 -1.460 1.00 47.34 97 ALA A CA 1
ATOM 711 C C . ALA A 1 97 ? 23.102 4.922 -2.899 1.00 47.34 97 ALA A C 1
ATOM 713 O O . ALA A 1 97 ? 22.874 6.109 -3.127 1.00 47.34 97 ALA A O 1
ATOM 714 N N . SER A 1 98 ? 23.482 4.092 -3.874 1.00 43.41 98 SER A N 1
ATOM 715 C CA . SER A 1 98 ? 23.723 4.450 -5.272 1.00 43.41 98 SER A CA 1
ATOM 716 C C . SER A 1 98 ? 22.558 4.162 -6.229 1.00 43.41 98 SER A C 1
ATOM 718 O O . SER A 1 98 ? 22.528 4.764 -7.302 1.00 43.41 98 SER A O 1
ATOM 720 N N . ILE A 1 99 ? 21.588 3.304 -5.880 1.00 53.66 99 ILE A N 1
ATOM 721 C CA . ILE A 1 99 ? 20.420 3.033 -6.737 1.00 53.66 99 ILE A CA 1
ATOM 722 C C . ILE A 1 99 ? 19.214 3.744 -6.138 1.00 53.66 99 ILE A C 1
ATOM 724 O O . ILE A 1 99 ? 18.546 3.244 -5.235 1.00 53.66 99 ILE A O 1
ATOM 728 N N . ARG A 1 100 ? 18.950 4.952 -6.645 1.00 64.50 100 ARG A N 1
ATOM 729 C CA . ARG A 1 100 ? 17.720 5.678 -6.328 1.00 64.50 100 ARG A CA 1
ATOM 730 C C . ARG A 1 100 ? 16.552 4.832 -6.833 1.00 64.50 100 ARG A C 1
ATOM 732 O O . ARG A 1 100 ? 16.494 4.538 -8.025 1.00 64.50 100 ARG A O 1
ATOM 739 N N . GLY A 1 101 ? 15.665 4.420 -5.925 1.00 77.38 101 GLY A N 1
ATOM 740 C CA . GLY A 1 101 ? 14.420 3.743 -6.288 1.00 77.38 101 GLY A CA 1
ATOM 741 C C . GLY A 1 101 ? 13.604 4.564 -7.291 1.00 77.38 101 GLY A C 1
ATOM 742 O O . GLY A 1 101 ? 13.902 5.737 -7.543 1.00 77.38 101 GLY A O 1
ATOM 743 N N . ALA A 1 102 ? 12.568 3.951 -7.863 1.00 86.69 102 ALA A N 1
ATOM 744 C CA . ALA A 1 102 ? 11.661 4.626 -8.786 1.00 86.69 102 ALA A CA 1
ATOM 745 C C . ALA A 1 102 ? 11.138 5.941 -8.180 1.00 86.69 102 ALA A C 1
ATOM 747 O O . ALA A 1 102 ? 10.979 6.055 -6.962 1.00 86.69 102 ALA A O 1
ATOM 748 N N . LYS A 1 103 ? 10.900 6.933 -9.036 1.00 90.31 103 LYS A N 1
ATOM 749 C CA . LYS A 1 103 ? 10.254 8.197 -8.686 1.00 90.31 103 LYS A CA 1
ATOM 750 C C . LYS A 1 103 ? 9.021 8.343 -9.562 1.00 90.31 103 LYS A C 1
ATOM 752 O O . LYS A 1 103 ? 9.118 8.150 -10.771 1.00 90.31 103 LYS A O 1
ATOM 757 N N . PHE A 1 104 ? 7.909 8.697 -8.941 1.00 92.56 104 PHE A N 1
ATOM 758 C CA . PHE A 1 104 ? 6.623 8.903 -9.595 1.00 92.56 104 PHE A CA 1
ATOM 759 C C . PHE A 1 104 ? 6.284 10.395 -9.622 1.00 92.56 104 PHE A C 1
ATOM 761 O O . PHE A 1 104 ? 6.828 11.172 -8.831 1.00 92.56 104 PHE A O 1
ATOM 768 N N . ALA A 1 105 ? 5.435 10.818 -10.559 1.00 93.62 105 ALA A N 1
ATOM 769 C CA . ALA A 1 105 ? 5.104 12.228 -10.742 1.00 93.62 105 ALA A CA 1
ATOM 770 C C . ALA A 1 105 ? 4.124 12.742 -9.681 1.00 93.62 105 ALA A C 1
ATOM 772 O O . ALA A 1 105 ? 4.125 13.937 -9.382 1.00 93.62 105 ALA A O 1
ATOM 773 N N . SER A 1 106 ? 3.312 11.856 -9.101 1.00 94.81 106 SER A N 1
ATOM 774 C CA . SER A 1 106 ? 2.325 12.211 -8.083 1.00 94.81 106 SER A CA 1
ATOM 775 C C . SER A 1 106 ? 2.082 11.079 -7.073 1.00 94.81 106 SER A C 1
ATOM 777 O O . SER A 1 106 ? 2.459 9.927 -7.327 1.00 94.81 106 SER A O 1
ATOM 779 N N . PRO A 1 107 ? 1.435 11.370 -5.927 1.00 95.06 107 PRO A N 1
ATOM 780 C CA . PRO A 1 107 ? 0.995 10.340 -4.993 1.00 95.06 107 PRO A CA 1
ATOM 781 C C . PRO 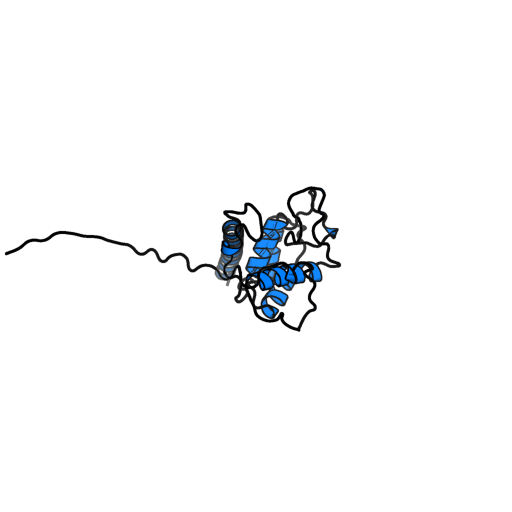A 1 107 ? 0.072 9.296 -5.637 1.00 95.06 107 PRO A C 1
ATOM 783 O O . PRO A 1 107 ? 0.208 8.107 -5.362 1.00 95.06 107 PRO A O 1
ATOM 786 N N . GLU A 1 108 ? -0.829 9.713 -6.527 1.00 97.62 108 GLU A N 1
ATOM 787 C CA . GLU A 1 108 ? -1.725 8.824 -7.270 1.00 97.62 108 GLU A CA 1
ATOM 788 C C . GLU A 1 108 ? -0.941 7.808 -8.098 1.00 97.62 108 GLU A C 1
ATOM 790 O O . GLU A 1 108 ? -1.222 6.612 -8.030 1.00 97.62 108 GLU A O 1
ATOM 795 N N . GLU A 1 109 ? 0.069 8.267 -8.839 1.00 97.62 109 GLU A N 1
ATOM 796 C CA . GLU A 1 109 ? 0.922 7.391 -9.640 1.00 97.62 109 GLU A CA 1
ATOM 797 C C . GLU A 1 109 ? 1.742 6.439 -8.755 1.00 97.62 109 GLU A C 1
ATOM 799 O O . GLU A 1 109 ? 1.864 5.257 -9.067 1.00 97.62 109 GLU A O 1
ATOM 804 N N . GLY A 1 110 ? 2.232 6.919 -7.609 1.00 97.12 110 GLY A N 1
ATOM 805 C CA . GLY A 1 110 ? 2.952 6.103 -6.632 1.00 97.12 110 GLY A CA 1
ATOM 806 C C . GLY A 1 110 ? 2.119 4.965 -6.034 1.00 97.12 110 GLY A C 1
ATOM 807 O O . GLY A 1 110 ? 2.588 3.828 -5.943 1.00 97.12 110 GLY A O 1
ATOM 808 N N . VAL A 1 111 ? 0.869 5.246 -5.646 1.00 98.38 111 VAL A N 1
ATOM 809 C CA . VAL A 1 111 ? -0.062 4.217 -5.145 1.00 98.38 111 VAL A CA 1
ATOM 810 C C . VAL A 1 111 ? -0.447 3.244 -6.261 1.00 98.38 111 VAL A C 1
ATOM 812 O O . VAL A 1 111 ? -0.478 2.033 -6.039 1.00 98.38 111 VAL A O 1
ATOM 815 N N . LEU A 1 112 ? -0.688 3.745 -7.475 1.00 98.50 112 LEU A N 1
ATOM 816 C CA . LEU A 1 112 ? -1.004 2.902 -8.626 1.00 98.50 112 LEU A CA 1
ATOM 817 C C . LEU A 1 112 ? 0.156 1.951 -8.965 1.00 98.50 112 LEU A C 1
ATOM 819 O O . LEU A 1 112 ? -0.068 0.757 -9.162 1.00 98.50 112 LEU A O 1
ATOM 823 N N . ALA A 1 113 ? 1.396 2.446 -8.968 1.00 98.19 113 ALA A N 1
ATOM 824 C CA . ALA A 1 113 ? 2.585 1.631 -9.203 1.00 98.19 113 ALA A CA 1
ATOM 825 C C . ALA A 1 113 ? 2.767 0.551 -8.128 1.00 98.19 113 ALA A C 1
ATOM 827 O O . ALA A 1 113 ? 3.097 -0.590 -8.449 1.00 98.19 113 ALA A O 1
ATOM 828 N N . HIS A 1 114 ? 2.501 0.880 -6.860 1.00 98.31 114 HIS A N 1
ATOM 829 C CA . HIS A 1 114 ? 2.505 -0.097 -5.772 1.00 98.31 114 HIS A CA 1
ATOM 830 C C . HIS A 1 114 ? 1.527 -1.249 -6.051 1.00 98.31 114 HIS A C 1
ATOM 832 O O . HIS A 1 114 ? 1.913 -2.421 -6.022 1.00 98.31 114 HIS A O 1
ATOM 838 N N . LEU A 1 115 ? 0.274 -0.931 -6.374 1.00 98.69 115 LEU A N 1
ATOM 839 C CA . LEU A 1 115 ? -0.750 -1.946 -6.619 1.00 98.69 115 LEU A CA 1
ATOM 840 C C . LEU A 1 115 ? -0.489 -2.746 -7.897 1.00 98.69 115 LEU A C 1
ATOM 842 O O . LEU A 1 115 ? -0.692 -3.957 -7.900 1.00 98.69 115 LEU A O 1
ATOM 846 N N . GLN A 1 116 ? 0.056 -2.127 -8.944 1.00 98.50 116 GLN A N 1
ATOM 847 C CA . GLN A 1 116 ? 0.539 -2.848 -10.123 1.00 98.50 116 GLN A CA 1
ATOM 848 C C . GLN A 1 116 ? 1.655 -3.837 -9.776 1.00 98.50 116 GLN A C 1
ATOM 850 O O . GLN A 1 116 ? 1.628 -4.972 -10.254 1.00 98.50 116 GLN A O 1
ATOM 855 N N . HIS A 1 117 ? 2.593 -3.457 -8.906 1.00 98.12 117 HIS A N 1
ATOM 856 C CA . HIS A 1 117 ? 3.670 -4.353 -8.490 1.00 98.12 117 HIS A CA 1
ATOM 857 C C . HIS A 1 117 ? 3.132 -5.559 -7.704 1.00 98.12 117 HIS A C 1
ATOM 859 O O . HIS A 1 117 ? 3.494 -6.706 -7.979 1.00 98.12 117 HIS A O 1
ATOM 865 N N . LEU A 1 118 ? 2.191 -5.327 -6.780 1.00 98.56 118 LEU A N 1
ATOM 866 C CA . LEU A 1 118 ? 1.469 -6.396 -6.081 1.00 98.56 118 LEU A CA 1
ATOM 867 C C . LEU A 1 118 ? 0.666 -7.281 -7.047 1.00 98.56 118 LEU A C 1
ATOM 869 O O . LEU A 1 118 ? 0.684 -8.505 -6.916 1.00 98.56 118 LEU A O 1
ATOM 873 N N . PHE A 1 119 ? 0.014 -6.693 -8.052 1.00 98.56 119 PHE A N 1
ATOM 874 C CA . PHE A 1 119 ? -0.727 -7.434 -9.075 1.00 98.56 119 PHE A CA 1
ATOM 875 C C . PHE A 1 119 ? 0.185 -8.353 -9.892 1.00 98.56 119 PHE A C 1
ATOM 877 O O . PHE A 1 119 ? -0.187 -9.490 -10.191 1.00 98.56 119 PHE A O 1
ATOM 884 N N . ALA A 1 120 ? 1.391 -7.888 -10.232 1.00 98.06 120 ALA A N 1
ATOM 885 C CA . ALA A 1 120 ? 2.380 -8.701 -10.926 1.00 98.06 120 ALA A CA 1
ATOM 886 C C . ALA A 1 120 ? 2.729 -9.953 -10.106 1.00 98.06 120 ALA A C 1
ATOM 888 O O . ALA A 1 120 ? 2.730 -11.058 -10.646 1.00 98.06 120 ALA A O 1
ATOM 889 N N . TYR A 1 121 ? 2.942 -9.805 -8.796 1.00 98.19 121 TYR A N 1
ATOM 890 C CA . TYR A 1 121 ? 3.199 -10.929 -7.894 1.00 98.19 121 TYR A CA 1
ATOM 891 C C . TYR A 1 121 ? 2.006 -11.877 -7.751 1.00 98.19 121 TYR A C 1
ATOM 893 O O . TYR A 1 121 ? 2.197 -13.092 -7.809 1.00 98.19 121 TYR A O 1
ATOM 901 N N . ALA A 1 122 ? 0.798 -11.338 -7.589 1.00 98.12 122 ALA A N 1
ATOM 902 C CA . ALA A 1 122 ? -0.382 -12.105 -7.194 1.00 98.12 122 ALA A CA 1
ATOM 903 C C . ALA A 1 122 ? -1.165 -12.735 -8.351 1.00 98.12 122 ALA A C 1
ATOM 905 O O . ALA A 1 122 ? -1.957 -13.648 -8.124 1.00 98.12 122 ALA A O 1
ATOM 906 N N . SER A 1 123 ? -0.966 -12.267 -9.585 1.00 97.88 123 SER A N 1
ATOM 907 C CA . SER A 1 123 ? -1.799 -12.648 -10.725 1.00 97.88 123 SER A CA 1
ATOM 908 C C . SER A 1 123 ? -0.994 -12.842 -12.008 1.00 97.88 123 SER A C 1
ATOM 910 O O . SER A 1 123 ? 0.003 -12.160 -12.255 1.00 97.88 123 SER A O 1
ATOM 912 N N . THR A 1 124 ? -1.479 -13.734 -12.875 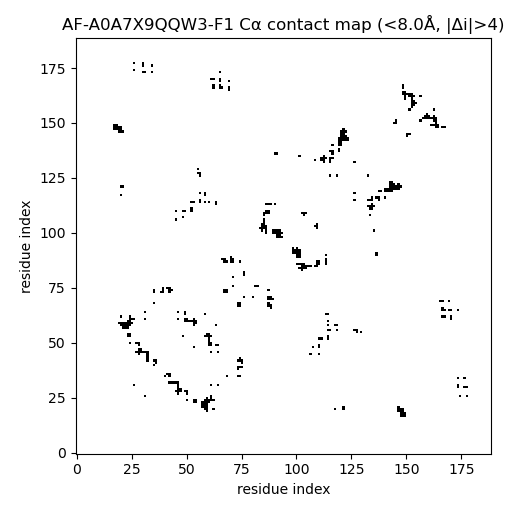1.00 97.56 124 THR A N 1
ATOM 913 C CA . THR A 1 124 ? -1.025 -13.894 -14.268 1.00 97.56 124 THR A CA 1
ATOM 914 C C . THR A 1 124 ? -1.965 -13.236 -15.287 1.00 97.56 124 THR A C 1
ATOM 916 O O . THR A 1 124 ? -1.627 -13.174 -16.467 1.00 97.56 124 THR A O 1
ATOM 919 N N . ALA A 1 125 ? -3.119 -12.707 -14.857 1.00 97.06 125 ALA A N 1
ATOM 920 C CA . ALA A 1 125 ? -4.105 -12.065 -15.733 1.00 97.06 125 ALA A CA 1
ATOM 921 C C . ALA A 1 125 ? -3.563 -10.780 -16.384 1.00 97.06 125 ALA A C 1
ATOM 923 O O . ALA A 1 125 ? -2.603 -10.189 -15.899 1.00 97.06 125 ALA A O 1
ATOM 924 N N . ALA A 1 126 ? -4.165 -10.296 -17.468 1.00 96.25 126 ALA A N 1
ATOM 925 C CA . ALA A 1 126 ? -3.835 -8.957 -17.965 1.00 96.25 126 ALA A CA 1
ATOM 926 C C . ALA A 1 126 ? -4.141 -7.888 -16.895 1.00 96.25 126 ALA A C 1
ATOM 928 O O . ALA A 1 126 ? -5.024 -8.087 -16.061 1.00 96.25 126 ALA A O 1
ATOM 929 N N . LEU A 1 127 ? -3.398 -6.776 -16.910 1.00 94.19 127 LEU A N 1
ATOM 930 C CA . LEU A 1 127 ? -3.722 -5.621 -16.071 1.00 94.19 127 LEU A CA 1
ATOM 931 C C . LEU A 1 127 ? -5.135 -5.106 -16.403 1.00 94.19 127 LEU A C 1
ATOM 933 O O . LEU A 1 127 ? -5.502 -5.116 -17.584 1.00 94.19 127 LEU A O 1
ATOM 937 N N . PRO A 1 128 ? -5.908 -4.634 -15.409 1.00 94.62 128 PRO A N 1
ATOM 938 C CA . PRO A 1 128 ? -7.125 -3.873 -15.671 1.00 94.62 128 PRO A CA 1
ATOM 939 C C . PRO A 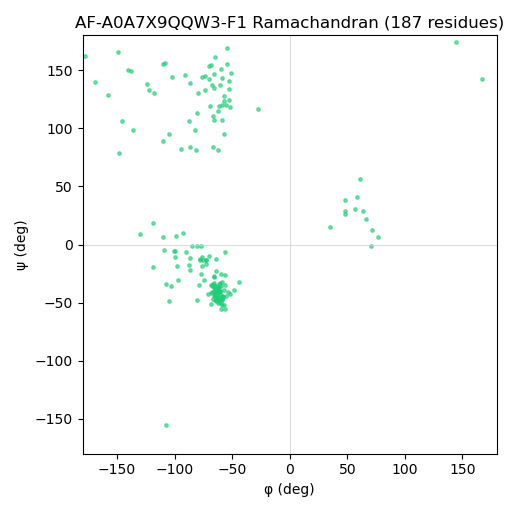1 128 ? -6.840 -2.691 -16.606 1.00 94.62 128 PRO A C 1
ATOM 941 O O . PRO A 1 128 ? -5.805 -2.036 -16.498 1.00 94.62 128 PRO A O 1
ATOM 944 N N . SER A 1 129 ? -7.753 -2.409 -17.537 1.00 93.94 129 SER A N 1
ATOM 945 C CA . SER A 1 129 ? -7.565 -1.359 -18.549 1.00 93.94 129 SER A CA 1
ATOM 946 C C . SER A 1 129 ? -7.958 0.045 -18.078 1.00 93.94 129 SER A C 1
ATOM 948 O O . SER A 1 129 ? -7.856 0.989 -18.858 1.00 93.94 129 SER A O 1
ATOM 950 N N . SER A 1 130 ? -8.440 0.192 -16.840 1.00 96.81 130 SER A N 1
ATOM 951 C CA . SER A 1 130 ? -8.908 1.465 -16.277 1.00 96.81 130 SER A CA 1
ATOM 952 C C . SER A 1 130 ? -7.783 2.494 -16.114 1.00 96.81 130 SER A C 1
ATOM 954 O O . SER A 1 130 ? -8.034 3.695 -16.186 1.00 96.81 130 SER A O 1
ATOM 956 N N . TYR A 1 131 ? -6.540 2.031 -15.931 1.00 96.75 131 TYR A N 1
ATOM 957 C CA . TYR A 1 131 ? -5.369 2.874 -15.684 1.00 96.75 131 TYR A CA 1
ATOM 958 C C . TYR A 1 131 ? -4.146 2.398 -16.485 1.00 96.75 131 TYR A C 1
ATOM 960 O O . TYR A 1 131 ? -3.998 1.199 -16.727 1.00 96.75 131 TYR A O 1
ATOM 968 N N . PRO A 1 132 ? -3.241 3.308 -16.893 1.00 96.69 132 PRO A N 1
ATOM 969 C CA . PRO A 1 132 ? -2.019 2.930 -17.599 1.00 96.69 132 PRO A CA 1
ATOM 970 C C . PRO A 1 132 ? -1.047 2.173 -16.683 1.00 96.69 132 PRO A C 1
ATOM 972 O O . PRO A 1 132 ? -1.030 2.383 -15.470 1.00 96.69 132 PRO A O 1
ATOM 975 N N . GLN A 1 133 ? -0.180 1.339 -17.264 1.00 97.31 133 GLN A N 1
ATOM 976 C CA . GLN A 1 133 ? 0.946 0.756 -16.530 1.00 97.31 133 GLN A CA 1
ATOM 977 C C . GLN A 1 133 ? 1.971 1.850 -16.196 1.00 97.31 133 GLN A C 1
ATOM 979 O O . GLN A 1 133 ? 2.546 2.456 -17.098 1.00 97.31 133 GLN A O 1
ATOM 984 N N . VAL A 1 134 ? 2.210 2.063 -14.906 1.00 97.44 134 VAL A N 1
ATOM 985 C CA . VAL A 1 134 ? 3.150 3.048 -14.352 1.00 97.44 134 VAL A CA 1
ATOM 986 C C . VAL A 1 134 ? 4.264 2.394 -13.533 1.00 97.44 134 VAL A C 1
ATOM 988 O O . VAL A 1 134 ? 5.313 3.002 -13.359 1.00 97.44 134 VAL A O 1
ATOM 991 N N . ASP A 1 135 ? 4.098 1.144 -13.075 1.00 96.69 135 ASP A N 1
ATOM 992 C CA . ASP A 1 135 ? 5.183 0.383 -12.451 1.00 96.69 135 ASP A CA 1
ATOM 993 C C . ASP A 1 135 ? 6.277 0.068 -13.496 1.00 96.69 135 ASP A C 1
ATOM 995 O O . ASP A 1 135 ? 6.069 -0.773 -14.385 1.00 96.69 135 ASP A O 1
ATOM 999 N N . PRO A 1 136 ? 7.476 0.682 -13.393 1.00 94.50 136 PRO A N 1
ATOM 1000 C CA . PRO A 1 136 ? 8.558 0.454 -14.345 1.00 94.50 136 PRO A CA 1
ATOM 1001 C C . PRO A 1 136 ? 9.166 -0.945 -14.208 1.00 94.50 136 PRO A C 1
ATOM 1003 O O . PRO A 1 136 ? 9.987 -1.344 -15.036 1.00 94.50 136 PRO A O 1
ATOM 1006 N N . ARG A 1 137 ? 8.811 -1.686 -13.149 1.00 93.06 137 ARG A N 1
ATOM 1007 C CA . ARG A 1 137 ? 9.319 -3.026 -12.865 1.00 93.06 137 ARG A CA 1
ATOM 1008 C C . ARG A 1 137 ? 8.292 -4.134 -13.031 1.00 93.06 137 ARG A C 1
ATOM 1010 O O . ARG A 1 137 ? 8.635 -5.288 -12.769 1.00 93.06 137 ARG A O 1
ATOM 1017 N N . PHE A 1 138 ? 7.101 -3.818 -13.532 1.00 94.44 138 PHE A N 1
ATOM 1018 C CA . PHE A 1 138 ? 6.007 -4.775 -13.687 1.00 94.44 138 PHE A CA 1
ATOM 1019 C C . PHE A 1 138 ? 6.438 -6.043 -14.442 1.00 94.44 138 PHE A C 1
ATOM 1021 O O . PHE A 1 138 ? 6.142 -7.164 -14.033 1.00 94.44 138 PHE A O 1
ATOM 1028 N N . THR A 1 139 ? 7.211 -5.878 -15.519 1.00 92.88 139 THR A N 1
ATOM 1029 C CA . THR A 1 139 ? 7.683 -6.976 -16.378 1.00 92.88 139 THR A CA 1
ATOM 1030 C C . THR A 1 139 ? 8.865 -7.765 -15.807 1.00 92.88 139 THR A C 1
ATOM 1032 O O . THR A 1 139 ? 9.163 -8.843 -16.318 1.00 92.88 139 THR A O 1
ATOM 1035 N N . PHE A 1 140 ? 9.536 -7.273 -14.758 1.00 91.75 140 PHE A N 1
ATOM 1036 C CA . PHE A 1 140 ? 10.642 -7.986 -14.101 1.00 91.75 140 PHE A CA 1
ATOM 1037 C C . PHE A 1 140 ? 10.166 -8.952 -13.012 1.00 91.75 140 PHE A C 1
ATOM 1039 O O . PHE A 1 140 ? 10.957 -9.760 -12.524 1.00 91.75 140 PHE A O 1
ATOM 1046 N N . VAL A 1 141 ? 8.896 -8.876 -12.611 1.00 93.56 141 VAL A N 1
ATOM 1047 C CA . VAL A 1 141 ? 8.310 -9.804 -11.643 1.00 93.56 141 VAL A CA 1
ATOM 1048 C C . VAL A 1 141 ? 7.949 -11.110 -12.346 1.00 93.56 141 VAL A C 1
ATOM 1050 O O . VAL A 1 141 ? 7.259 -11.117 -13.366 1.00 93.56 141 VAL A O 1
ATOM 1053 N N . SER A 1 142 ? 8.367 -12.240 -11.771 1.00 95.94 142 SER A N 1
ATOM 1054 C CA . SER A 1 142 ? 7.833 -13.545 -12.171 1.00 95.94 142 SER A CA 1
ATOM 1055 C C . SER A 1 142 ? 6.354 -13.600 -11.793 1.00 95.94 142 SER A C 1
ATOM 1057 O O . SER A 1 142 ? 6.008 -13.631 -10.607 1.00 95.94 142 SER A O 1
ATOM 1059 N N . ARG A 1 143 ? 5.475 -13.516 -12.793 1.00 97.12 143 ARG A N 1
ATOM 1060 C CA . ARG A 1 143 ? 4.054 -13.260 -12.557 1.00 97.12 143 ARG A CA 1
ATOM 1061 C C . ARG A 1 143 ? 3.348 -14.413 -11.851 1.00 97.12 143 ARG A C 1
ATOM 1063 O O . ARG A 1 143 ? 3.566 -15.571 -12.195 1.00 97.12 143 ARG A O 1
ATOM 1070 N N . GLY A 1 144 ? 2.496 -14.094 -10.876 1.00 97.06 144 GLY A N 1
ATOM 1071 C CA . GLY A 1 144 ? 1.802 -15.098 -10.057 1.00 97.06 144 GLY A CA 1
ATOM 1072 C C . GLY A 1 144 ? 2.710 -15.836 -9.063 1.00 97.06 144 GLY A C 1
ATOM 1073 O 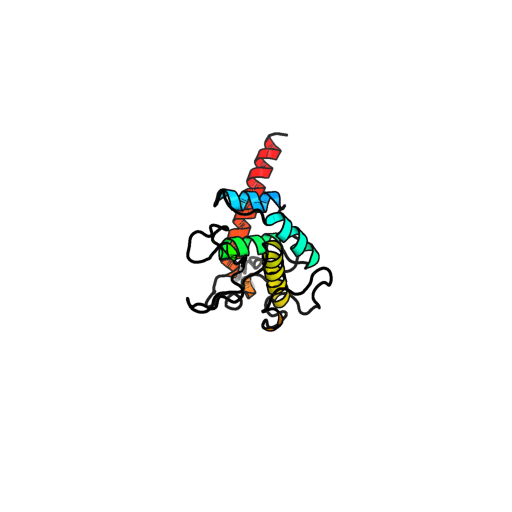O . GLY A 1 144 ? 2.317 -16.867 -8.520 1.00 97.06 144 GLY A O 1
ATOM 1074 N N . SER A 1 145 ? 3.936 -15.352 -8.833 1.00 97.31 145 SER A N 1
ATOM 1075 C CA . SER A 1 145 ? 4.897 -16.009 -7.942 1.00 97.31 145 SER A CA 1
ATOM 1076 C C . SER A 1 145 ? 4.613 -15.822 -6.450 1.00 97.31 145 SER A C 1
ATOM 1078 O O . SER A 1 145 ? 5.250 -16.502 -5.646 1.00 97.31 145 SER A O 1
ATOM 1080 N N . ALA A 1 146 ? 3.700 -14.936 -6.045 1.00 97.00 146 ALA A N 1
ATOM 1081 C CA . ALA A 1 146 ? 3.322 -14.733 -4.647 1.00 97.00 146 ALA A CA 1
ATOM 1082 C C . ALA A 1 146 ? 1.834 -14.391 -4.532 1.00 97.00 146 ALA A C 1
ATOM 1084 O O . ALA A 1 146 ? 1.433 -13.282 -4.861 1.00 97.00 146 ALA A O 1
ATOM 1085 N N . VAL A 1 147 ? 1.023 -15.340 -4.057 1.00 96.81 147 VAL A N 1
ATOM 1086 C CA . VAL A 1 147 ? -0.446 -15.198 -4.004 1.00 96.81 147 VAL A CA 1
ATOM 1087 C C . VAL A 1 147 ? -0.909 -14.734 -2.622 1.00 96.81 147 VAL A C 1
ATOM 1089 O O . VAL A 1 147 ? -1.905 -14.018 -2.498 1.00 96.81 147 VAL A O 1
ATOM 1092 N N . VAL A 1 148 ? -0.170 -15.101 -1.572 1.00 97.94 148 VAL A N 1
ATOM 1093 C CA . VAL A 1 148 ? -0.419 -14.654 -0.195 1.00 97.94 148 VAL A CA 1
ATOM 1094 C C . VAL A 1 148 ? 0.677 -13.702 0.277 1.00 97.94 148 VAL A C 1
ATOM 1096 O O . VAL A 1 148 ? 1.810 -13.763 -0.191 1.00 97.94 148 VAL A O 1
ATOM 1099 N N . TRP A 1 149 ? 0.368 -12.837 1.244 1.00 97.81 149 TRP A N 1
ATOM 1100 C CA . TRP A 1 149 ? 1.301 -11.804 1.726 1.00 97.81 149 TRP A CA 1
ATOM 1101 C C . TRP A 1 149 ? 2.645 -12.364 2.208 1.00 97.81 149 TRP A C 1
ATOM 1103 O O . TRP A 1 149 ? 3.687 -11.748 2.008 1.00 97.81 149 TRP A O 1
ATOM 1113 N N . THR A 1 150 ? 2.649 -13.555 2.809 1.00 97.00 150 THR A N 1
ATOM 1114 C CA . THR A 1 150 ? 3.877 -14.221 3.271 1.00 97.00 150 THR A CA 1
ATOM 1115 C C . THR A 1 150 ? 4.744 -14.771 2.138 1.00 97.00 150 THR A C 1
ATOM 1117 O O . THR A 1 150 ? 5.928 -15.008 2.357 1.00 97.00 150 THR A O 1
ATOM 1120 N N . ASP A 1 151 ? 4.211 -14.932 0.924 1.00 96.94 151 ASP A N 1
ATOM 1121 C CA . ASP A 1 151 ? 5.003 -15.353 -0.239 1.00 96.94 151 ASP A CA 1
ATOM 1122 C C . ASP A 1 151 ? 5.922 -14.237 -0.756 1.00 96.94 151 ASP A C 1
ATOM 1124 O O . ASP A 1 151 ? 6.813 -14.514 -1.565 1.00 96.94 151 ASP A O 1
ATOM 1128 N N . LEU A 1 152 ? 5.711 -12.992 -0.306 1.00 96.31 152 LEU A N 1
ATOM 1129 C CA . LEU A 1 152 ? 6.575 -11.846 -0.597 1.00 96.31 152 LEU A CA 1
ATOM 1130 C C . LEU A 1 152 ? 7.913 -11.912 0.154 1.00 96.31 152 LEU A C 1
ATOM 1132 O O . LEU A 1 152 ? 8.846 -11.181 -0.194 1.00 96.31 152 LEU A O 1
ATOM 1136 N N . ASN A 1 153 ? 8.035 -12.789 1.156 1.00 95.12 153 ASN A N 1
ATOM 1137 C CA . ASN A 1 153 ? 9.275 -13.002 1.898 1.00 95.12 153 ASN A CA 1
ATOM 1138 C C . ASN A 1 153 ? 10.405 -13.401 0.945 1.00 95.12 153 ASN A C 1
ATOM 1140 O O . ASN A 1 153 ? 10.285 -14.366 0.191 1.00 95.12 153 ASN A O 1
ATOM 1144 N N . GLY A 1 154 ? 11.502 -12.643 0.962 1.00 90.50 154 GLY A N 1
ATOM 1145 C CA . GLY A 1 154 ? 12.642 -12.871 0.072 1.00 90.50 154 GLY A CA 1
ATOM 1146 C C . GLY A 1 154 ? 12.393 -12.534 -1.405 1.00 90.50 154 GLY A C 1
ATOM 1147 O O . GLY A 1 154 ? 13.319 -12.671 -2.200 1.00 90.50 154 GLY A O 1
ATOM 1148 N N . LYS A 1 155 ? 11.182 -12.097 -1.788 1.00 92.50 155 LYS A N 1
ATOM 1149 C CA . LYS A 1 155 ? 10.852 -11.654 -3.155 1.00 92.50 155 LYS A CA 1
ATOM 1150 C C . LYS A 1 155 ? 10.746 -10.138 -3.253 1.00 92.50 155 LYS A C 1
ATOM 1152 O O . LYS A 1 155 ? 11.355 -9.543 -4.133 1.00 92.50 155 LYS A O 1
ATOM 1157 N N . TRP A 1 156 ? 10.003 -9.526 -2.331 1.00 91.69 156 TRP A N 1
ATOM 1158 C CA . TRP A 1 156 ? 9.860 -8.071 -2.267 1.00 91.69 156 TRP A CA 1
ATOM 1159 C C . TRP A 1 156 ? 11.060 -7.418 -1.580 1.00 91.69 156 TRP A C 1
ATOM 1161 O O . TRP A 1 156 ? 11.658 -6.485 -2.105 1.00 91.69 156 TRP A O 1
ATOM 1171 N N . ALA A 1 157 ? 11.446 -7.958 -0.423 1.00 80.75 157 ALA A N 1
ATOM 1172 C CA . ALA A 1 157 ? 12.597 -7.523 0.357 1.00 80.75 157 ALA A CA 1
ATOM 1173 C C . ALA A 1 157 ? 13.547 -8.706 0.591 1.00 80.75 157 ALA A C 1
ATOM 1175 O O . ALA A 1 157 ? 13.102 -9.810 0.909 1.00 80.75 157 ALA A O 1
ATOM 1176 N N . VAL A 1 158 ? 14.857 -8.479 0.473 1.00 82.31 158 VAL A N 1
ATOM 1177 C CA . VAL A 1 158 ? 15.908 -9.492 0.685 1.00 82.31 158 VAL A CA 1
ATOM 1178 C C . VAL A 1 158 ? 16.801 -9.046 1.854 1.00 82.31 158 VAL A C 1
ATOM 1180 O O . VAL A 1 158 ? 17.243 -7.899 1.845 1.00 82.31 158 VAL A O 1
ATOM 1183 N N . PRO A 1 159 ? 17.086 -9.900 2.865 1.00 80.25 159 PRO A N 1
ATOM 1184 C CA . PRO A 1 159 ? 16.675 -11.305 2.992 1.00 80.25 159 PRO A CA 1
ATOM 1185 C C . PRO A 1 159 ? 15.203 -11.510 3.404 1.00 80.25 159 PRO A C 1
ATOM 1187 O O . PRO A 1 159 ? 14.681 -12.600 3.209 1.00 80.25 159 PRO A O 1
ATOM 1190 N N . GLY A 1 160 ? 14.533 -10.492 3.962 1.00 83.38 160 GLY A N 1
ATOM 1191 C CA . GLY A 1 160 ? 13.067 -10.402 4.121 1.00 83.38 160 GLY A CA 1
ATOM 1192 C C . GLY A 1 160 ? 12.314 -11.606 4.705 1.00 83.38 160 GLY A C 1
ATOM 1193 O O . GLY A 1 160 ? 11.142 -11.786 4.386 1.00 83.38 160 GLY A O 1
ATOM 1194 N N . ALA A 1 161 ? 12.941 -12.425 5.557 1.00 90.75 161 ALA A N 1
ATOM 1195 C CA . ALA A 1 161 ? 12.376 -13.702 6.017 1.00 90.75 161 ALA A CA 1
ATOM 1196 C C . ALA A 1 161 ? 11.029 -13.587 6.761 1.00 90.75 161 ALA A C 1
ATOM 1198 O O . ALA A 1 161 ? 10.256 -14.540 6.747 1.00 90.75 161 ALA A O 1
ATOM 1199 N N . ASN A 1 162 ? 10.749 -12.431 7.375 1.00 94.00 162 ASN A N 1
ATOM 1200 C CA . ASN A 1 162 ? 9.512 -12.145 8.113 1.00 94.00 162 ASN A CA 1
ATOM 1201 C C . ASN A 1 162 ? 8.714 -10.970 7.516 1.00 94.00 162 ASN A C 1
ATOM 1203 O O . ASN A 1 162 ? 7.912 -10.348 8.209 1.00 94.00 162 ASN A O 1
ATOM 1207 N N . TYR A 1 163 ? 8.975 -10.606 6.260 1.00 95.44 163 TYR A N 1
ATOM 1208 C CA . TYR A 1 163 ? 8.439 -9.386 5.656 1.00 95.44 163 TYR A CA 1
ATOM 1209 C C . TYR A 1 163 ? 6.902 -9.351 5.632 1.00 95.44 163 TYR A C 1
ATOM 1211 O O . TYR A 1 163 ? 6.284 -8.460 6.213 1.00 95.44 163 TYR A O 1
ATOM 1219 N N . GLY A 1 164 ? 6.273 -10.370 5.051 1.00 97.00 164 GLY A N 1
ATOM 1220 C CA . GLY A 1 164 ? 4.824 -10.522 5.010 1.00 97.00 164 GLY A CA 1
ATOM 1221 C C . GLY A 1 164 ? 4.203 -10.636 6.401 1.00 97.00 164 GLY A C 1
ATOM 1222 O O . GLY A 1 164 ? 3.126 -10.097 6.634 1.00 97.00 164 GLY A O 1
ATOM 1223 N N . GLN A 1 165 ? 4.888 -11.261 7.364 1.00 97.38 165 GLN A N 1
ATOM 1224 C CA . GLN A 1 165 ? 4.438 -11.306 8.758 1.00 97.38 165 GLN A CA 1
ATOM 1225 C C . GLN A 1 165 ? 4.401 -9.904 9.377 1.00 97.38 165 GLN A C 1
ATOM 1227 O O . GLN A 1 165 ? 3.443 -9.581 10.077 1.00 97.38 165 GLN A O 1
ATOM 1232 N N . SER A 1 166 ? 5.395 -9.057 9.099 1.00 97.62 166 SER A N 1
ATOM 1233 C CA . SER A 1 166 ? 5.412 -7.664 9.559 1.00 97.62 166 SER A CA 1
ATOM 1234 C C . SER A 1 166 ? 4.266 -6.847 8.962 1.00 97.62 166 SER A C 1
ATOM 1236 O O . SER A 1 166 ? 3.610 -6.111 9.700 1.00 97.62 166 SER A O 1
ATOM 1238 N N . ILE A 1 167 ? 3.969 -7.022 7.667 1.00 98.38 167 ILE A N 1
ATOM 1239 C CA . ILE A 1 167 ? 2.814 -6.383 7.012 1.00 98.38 167 ILE A CA 1
ATOM 1240 C C . ILE A 1 167 ? 1.513 -6.813 7.696 1.00 98.38 167 ILE A C 1
ATOM 1242 O O . ILE A 1 167 ? 0.713 -5.972 8.099 1.00 98.38 167 ILE A O 1
ATOM 1246 N N . LEU A 1 168 ? 1.311 -8.121 7.877 1.00 98.25 168 LEU A N 1
ATOM 1247 C CA . LEU A 1 168 ? 0.087 -8.654 8.479 1.00 98.25 168 LEU A CA 1
ATOM 1248 C C . LEU A 1 168 ? -0.062 -8.265 9.956 1.00 98.25 168 LEU A C 1
ATOM 1250 O O . LEU A 1 168 ? -1.176 -8.015 10.407 1.00 98.25 168 LEU A O 1
ATOM 1254 N N . SER A 1 169 ? 1.040 -8.169 10.701 1.00 98.44 169 SER A N 1
ATOM 1255 C CA . SER A 1 169 ? 1.044 -7.679 12.084 1.00 98.44 169 SER A CA 1
ATOM 1256 C C . SER A 1 169 ? 0.628 -6.206 12.165 1.00 98.44 169 SER A C 1
ATOM 1258 O O . SER A 1 169 ? -0.196 -5.824 12.996 1.00 98.44 169 SER A O 1
ATOM 1260 N N . LEU A 1 170 ? 1.145 -5.368 11.263 1.00 98.69 170 LEU A N 1
ATOM 1261 C CA . LEU A 1 170 ? 0.745 -3.967 11.150 1.00 98.69 170 LEU A CA 1
ATOM 1262 C C . LEU A 1 170 ? -0.725 -3.823 10.724 1.00 98.69 170 LEU A C 1
ATOM 1264 O O . LEU A 1 170 ? -1.450 -3.042 11.335 1.00 98.69 170 LEU A O 1
ATOM 1268 N N . TYR A 1 171 ? -1.190 -4.630 9.769 1.00 98.75 171 TYR A N 1
ATOM 1269 C CA . TYR A 1 171 ? -2.605 -4.686 9.398 1.00 98.75 171 TYR A CA 1
ATOM 1270 C C . TYR A 1 171 ? -3.502 -5.116 10.570 1.00 98.75 171 TYR A C 1
ATOM 1272 O O . TYR A 1 171 ? -4.556 -4.525 10.783 1.00 98.75 171 TYR A O 1
ATOM 1280 N N . GLY A 1 172 ? -3.067 -6.083 11.386 1.00 98.62 172 GLY A N 1
ATOM 1281 C CA . GLY A 1 172 ? -3.760 -6.461 12.621 1.00 98.62 172 GLY A CA 1
ATOM 1282 C C . GLY A 1 172 ? -3.958 -5.272 13.565 1.00 98.62 172 GLY A C 1
ATOM 1283 O O . GLY A 1 172 ? -5.070 -5.032 14.025 1.00 98.62 172 GLY A O 1
ATOM 1284 N N . ARG A 1 173 ? -2.921 -4.445 13.757 1.00 98.81 173 ARG A N 1
ATOM 1285 C CA . ARG A 1 173 ? -3.033 -3.209 14.553 1.00 98.81 173 ARG A CA 1
ATOM 1286 C C . ARG A 1 173 ? -4.012 -2.195 13.954 1.00 98.81 173 ARG A C 1
ATOM 1288 O O . ARG A 1 173 ? -4.705 -1.515 14.706 1.00 98.81 173 ARG A O 1
ATOM 1295 N N . MET A 1 174 ? -4.088 -2.095 12.626 1.00 98.75 174 MET A N 1
ATOM 1296 C CA . MET A 1 174 ? -5.069 -1.236 11.948 1.00 98.75 174 MET A CA 1
ATOM 1297 C C . MET A 1 174 ? -6.506 -1.721 12.179 1.00 98.75 174 MET A C 1
ATOM 1299 O O . MET A 1 174 ? -7.398 -0.907 12.420 1.00 98.75 174 MET A O 1
ATOM 1303 N N . LEU A 1 175 ? -6.733 -3.039 12.152 1.00 98.62 175 LEU A N 1
ATOM 1304 C CA . LEU A 1 175 ? -8.031 -3.631 12.483 1.00 98.62 175 LEU A CA 1
ATOM 1305 C C . LEU A 1 175 ? -8.412 -3.359 13.942 1.00 98.62 175 LEU A C 1
ATOM 1307 O O . LEU A 1 175 ? -9.525 -2.905 14.201 1.00 98.62 175 LEU A O 1
ATOM 1311 N N . ASP A 1 176 ? -7.492 -3.579 14.882 1.00 98.69 176 ASP A N 1
ATOM 1312 C CA . ASP A 1 176 ? -7.732 -3.342 16.311 1.00 98.69 176 ASP A CA 1
ATOM 1313 C C . ASP A 1 176 ? -8.076 -1.873 16.598 1.00 98.69 176 ASP A C 1
ATOM 1315 O O . ASP A 1 176 ? -8.989 -1.585 17.377 1.00 98.69 176 ASP A O 1
ATOM 1319 N N . PHE A 1 177 ? -7.391 -0.941 15.926 1.00 98.38 177 PHE A N 1
ATOM 1320 C CA . PHE A 1 177 ? -7.687 0.489 15.996 1.00 98.38 177 PHE A CA 1
ATOM 1321 C C . PHE A 1 177 ? -9.127 0.796 15.561 1.00 98.38 177 PHE A C 1
ATOM 1323 O O . PHE A 1 177 ? -9.879 1.413 16.318 1.00 98.38 177 PHE A O 1
ATOM 1330 N N . ALA A 1 178 ? -9.538 0.308 14.386 1.00 98.19 178 ALA A N 1
ATOM 1331 C CA . ALA A 1 178 ? -10.887 0.525 13.868 1.00 98.19 178 ALA A CA 1
ATOM 1332 C C . ALA A 1 178 ? -11.964 -0.130 14.753 1.00 98.19 178 ALA A C 1
ATOM 1334 O O . ALA A 1 178 ? -12.993 0.478 15.044 1.00 98.19 178 ALA A O 1
ATOM 1335 N N . ILE A 1 179 ? -11.726 -1.358 15.227 1.00 98.31 179 ILE A N 1
ATOM 1336 C CA . ILE A 1 179 ? -12.654 -2.079 16.111 1.00 98.31 179 ILE A CA 1
ATOM 1337 C C . ILE A 1 179 ? -12.845 -1.324 17.429 1.00 98.31 179 ILE A C 1
ATOM 1339 O O . ILE A 1 179 ? -13.979 -1.184 17.890 1.00 98.31 179 ILE A O 1
ATOM 1343 N N . SER A 1 180 ? -11.760 -0.836 18.034 1.00 97.81 180 SER A N 1
ATOM 1344 C CA . SER A 1 180 ? -11.814 -0.087 19.292 1.00 97.81 180 SER A CA 1
ATOM 1345 C C . SER A 1 180 ? -12.675 1.173 19.161 1.00 97.81 180 SER A C 1
ATOM 1347 O O . SER A 1 180 ? -13.578 1.393 19.975 1.00 97.81 180 SER A O 1
ATOM 1349 N N . ASP A 1 181 ? -12.465 1.953 18.097 1.00 96.00 181 ASP A N 1
ATOM 1350 C CA . ASP A 1 181 ? -13.254 3.155 17.813 1.00 96.00 181 ASP A CA 1
ATOM 1351 C C . ASP A 1 181 ? -14.740 2.829 17.590 1.00 96.00 181 ASP A C 1
ATOM 1353 O O . ASP A 1 181 ? -15.616 3.370 18.271 1.00 96.00 181 ASP A O 1
ATOM 1357 N N . LEU A 1 182 ? -15.044 1.849 16.733 1.00 96.94 182 LEU A N 1
ATOM 1358 C CA . LEU A 1 182 ? -16.425 1.429 16.471 1.00 96.94 182 LEU A CA 1
ATOM 1359 C C . LEU A 1 182 ? -17.136 0.930 17.734 1.00 96.94 182 LEU A C 1
ATOM 1361 O O . LEU A 1 182 ? -18.328 1.181 17.923 1.00 96.94 182 LEU A O 1
ATOM 1365 N N . GLN A 1 183 ? -16.426 0.249 18.635 1.00 97.69 183 GLN A N 1
ATOM 1366 C CA . GLN A 1 183 ? -16.979 -0.158 19.927 1.00 97.69 183 GLN A CA 1
ATOM 1367 C C . GLN A 1 183 ? -17.273 1.040 20.839 1.00 97.69 183 GLN A C 1
ATOM 1369 O O . GLN A 1 183 ? -18.255 1.002 21.583 1.00 97.69 183 GLN A O 1
ATOM 1374 N N . VAL A 1 184 ? -16.455 2.099 20.803 1.00 95.81 184 VAL A N 1
ATOM 1375 C CA . VAL A 1 184 ? -16.732 3.353 21.521 1.00 95.81 184 VAL A CA 1
ATOM 1376 C C . VAL A 1 184 ? -17.986 4.016 20.963 1.00 95.81 184 VAL A C 1
ATOM 1378 O O . VAL A 1 184 ? -18.873 4.356 21.746 1.00 95.81 184 VAL A O 1
ATOM 1381 N N . VAL A 1 185 ? -18.088 4.158 19.639 1.00 95.12 185 VAL A N 1
ATOM 1382 C CA . VAL A 1 185 ? -19.264 4.738 18.971 1.00 95.12 185 VAL A CA 1
ATOM 1383 C C . VAL A 1 185 ? -20.522 3.942 19.311 1.00 95.12 185 VAL A C 1
ATOM 1385 O O . VAL A 1 185 ? -21.516 4.522 19.739 1.00 95.12 185 VAL A O 1
ATOM 1388 N N . ARG A 1 186 ? -20.460 2.607 19.234 1.00 97.06 186 ARG A N 1
ATOM 1389 C CA . ARG A 1 186 ? -21.583 1.716 19.561 1.00 97.06 186 ARG A CA 1
ATOM 1390 C C . ARG A 1 186 ? -22.092 1.872 20.994 1.00 97.06 186 ARG A C 1
ATOM 1392 O O . ARG A 1 186 ? -23.270 1.663 21.226 1.00 97.06 186 ARG A O 1
ATOM 1399 N N . ARG A 1 187 ? -21.232 2.204 21.963 1.00 96.94 187 ARG A N 1
ATOM 1400 C CA . ARG A 1 187 ? -21.654 2.430 23.360 1.00 96.94 187 ARG A CA 1
ATOM 1401 C C . ARG A 1 187 ? -22.366 3.770 23.575 1.00 96.94 187 ARG A C 1
ATOM 1403 O O . ARG A 1 187 ? -22.898 3.984 24.659 1.00 96.94 187 ARG A O 1
ATOM 1410 N N . ARG A 1 188 ? -22.306 4.687 22.604 1.00 94.75 188 ARG A N 1
ATOM 1411 C CA . ARG A 1 188 ? -22.869 6.045 22.693 1.00 94.75 188 ARG A CA 1
ATOM 141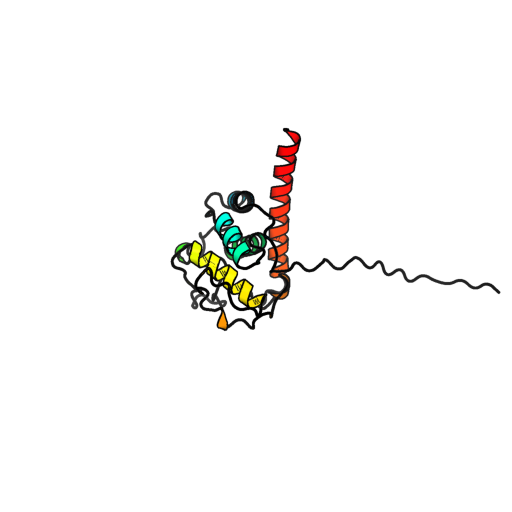2 C C . ARG A 1 188 ? -24.224 6.195 21.998 1.00 94.75 188 ARG A C 1
ATOM 1414 O O . ARG A 1 188 ? -24.846 7.241 22.166 1.00 94.75 188 ARG A O 1
ATOM 1421 N N . VAL A 1 189 ? -24.639 5.200 21.218 1.00 91.56 189 VAL A N 1
ATOM 1422 C CA . VAL A 1 189 ? -25.937 5.134 20.527 1.00 91.56 189 VAL A CA 1
ATOM 1423 C C . VAL A 1 189 ? -26.831 4.100 21.191 1.00 91.56 189 VAL A C 1
ATOM 1425 O O . VAL A 1 189 ? -28.057 4.322 21.177 1.00 91.56 189 VAL A O 1
#

Mean predicted aligned error: 7.5 Å

Sequence (189 aa):
MFFSTGQGGGSGVPRSSAVSILGPTLLSPNYLNEFAKSYNPEAIELGGLYVLYGEDYGIRGDVAFAQALLETGYFSFGGDVRCDQYNFAGIGATGGASIRGAKFASPEEGVLAHLQHLFAYASTAALPSSYPQVDPRFTFVSRGSAVVWTDLNGKWAVPGANYGQSILSLYGRMLDFAISDLQVVRRRV

Solvent-accessible surface area (backbone atoms only — not comparable to full-atom values): 10798 Å² total; per-residue (Å²): 135,90,86,87,88,81,89,81,90,74,83,75,70,76,73,76,79,77,54,54,41,56,42,78,56,83,65,53,36,63,56,48,32,51,52,36,32,75,79,22,78,82,33,75,80,49,27,59,57,31,45,56,52,12,62,70,68,40,26,26,12,46,51,53,47,27,39,26,30,65,67,39,59,34,56,54,46,80,65,96,54,62,68,80,26,30,51,45,63,54,52,70,48,68,91,48,102,81,45,77,38,56,66,36,95,38,63,68,49,16,54,49,20,42,51,45,45,52,44,22,27,42,34,76,68,80,78,62,84,92,58,82,92,67,39,93,56,40,87,76,43,66,56,43,69,24,48,31,44,60,49,36,33,50,69,78,42,80,72,29,84,57,45,24,55,52,32,52,52,48,33,49,52,52,50,52,52,48,51,54,53,52,54,54,54,62,75,75,112

Secondary structure (DSSP, 8-state):
------------PPP----BSBS---S-HHHHHHHHHHH-TT----HHHHHHHHHHHTB-HHHHHHHHHHHHTTTT--SSS-GGG--TT-TT--SSTTSPPP--SSHHHHHHHHHHHHHHHH--SPPPTTS----TTGGGS-TTS--BGGGGBTTTBSS-TTHHHHHHHHHHHHHHHHHHHHHHHHTT-

Foldseek 3Di:
DDDDDDDDDDPPPPPPPFAFQFAAADDALVLLQVLLCVQPVPQDRCSVLLNVLCVLLRGHSLLLSLQLCVQCVSVNCPPPRHPQQLQSNCAQVPDDPPTDHHRDRDVNLNSNLSSLCSQQQQAPDDGRPPDDHSNPCSVVRPGNQHGGLQSCCVPSDVVRNCVSVSSVVSSVVSVVSVVVVVVVVVVVD

Radius of gyration: 19.7 Å; Cα contacts (8 Å, |Δi|>4): 274; chains: 1; bounding box: 50×76×46 Å

pLDDT: mean 87.39, std 18.77, range [30.88, 98.81]

Nearest PDB structures (foldseek):
  7pod-assembly1_A  TM=7.417E-01  e=1.243E-02  Streptococcus pneumoniae R6
  4pi9-assembly1_A  TM=6.164E-01  e=5.999E-03  Staphylococcus aureus subsp. aureus Mu50
  4pi8-assembly1_A  TM=6.183E-01  e=8.637E-03  Staphylococcus aureus subsp. aureus Mu50
  6u0o-assembly1_B  TM=5.434E-01  e=2.093E-02  Staphylococcus aureus subsp. aureus NCTC 8325
  6fxp-assembly1_A  TM=5.401E-01  e=5.342E-02  Staphylococcus aureus subsp. aureus Mu50